Protein AF-A0ABD2PQU6-F1 (afdb_monomer_lite)

Organism: NCBI:txid1844966

Structure (mmCIF, N/CA/C/O backbone):
data_AF-A0ABD2PQU6-F1
#
_entry.id   AF-A0ABD2PQU6-F1
#
loop_
_atom_site.group_PDB
_atom_site.id
_atom_site.type_symbol
_atom_site.label_atom_id
_atom_site.label_alt_id
_atom_site.label_comp_id
_atom_site.label_asym_id
_atom_site.label_entity_id
_atom_site.label_seq_id
_atom_site.pdbx_PDB_ins_code
_atom_site.Cartn_x
_atom_site.Cartn_y
_atom_site.Cartn_z
_atom_site.occupancy
_atom_site.B_iso_or_equiv
_atom_site.auth_seq_id
_atom_site.auth_comp_id
_atom_site.auth_asym_id
_atom_site.auth_atom_id
_atom_site.pdbx_PDB_model_num
ATOM 1 N N . MET A 1 1 ? 29.933 -2.747 2.976 1.00 31.09 1 MET A N 1
ATOM 2 C CA . MET A 1 1 ? 29.539 -1.725 3.964 1.00 31.09 1 MET A CA 1
ATOM 3 C C . MET A 1 1 ? 28.416 -0.938 3.317 1.00 31.09 1 MET A C 1
ATOM 5 O O . MET A 1 1 ? 28.688 0.050 2.654 1.00 31.09 1 MET A O 1
ATOM 9 N N . ASP A 1 2 ? 27.179 -1.421 3.426 1.00 28.92 2 ASP A N 1
ATOM 10 C CA . ASP A 1 2 ? 26.038 -0.791 2.749 1.00 28.92 2 ASP A CA 1
ATOM 11 C C . ASP A 1 2 ? 25.307 0.091 3.758 1.00 28.92 2 ASP A C 1
ATOM 13 O O . ASP A 1 2 ? 24.273 -0.258 4.318 1.00 28.92 2 ASP A O 1
ATOM 17 N N . SER A 1 3 ? 25.925 1.232 4.054 1.00 33.16 3 SER A N 1
ATOM 18 C CA . SER A 1 3 ? 25.426 2.253 4.973 1.00 33.16 3 SER A CA 1
ATOM 19 C C . SER A 1 3 ? 24.562 3.279 4.243 1.00 33.16 3 SER A C 1
ATOM 21 O O . SER A 1 3 ? 24.839 4.476 4.282 1.00 33.16 3 SER A O 1
ATOM 23 N N . THR A 1 4 ? 23.504 2.832 3.576 1.00 39.00 4 THR A N 1
ATOM 24 C CA . THR A 1 4 ? 22.379 3.731 3.315 1.00 39.00 4 THR A CA 1
ATOM 25 C C . THR A 1 4 ? 21.139 3.076 3.881 1.00 39.00 4 THR A C 1
ATOM 27 O O . THR A 1 4 ? 20.554 2.162 3.311 1.00 39.00 4 THR A O 1
ATOM 30 N N . ASN A 1 5 ? 20.752 3.573 5.051 1.00 43.06 5 ASN A N 1
ATOM 31 C CA . ASN A 1 5 ? 19.454 3.381 5.688 1.00 43.06 5 ASN A CA 1
ATOM 32 C C . ASN A 1 5 ? 18.358 4.090 4.855 1.00 43.06 5 ASN A C 1
ATOM 34 O O . ASN A 1 5 ? 17.498 4.772 5.405 1.00 43.06 5 ASN A O 1
ATOM 38 N N . SER A 1 6 ? 18.471 4.030 3.521 1.00 51.84 6 SER A N 1
ATOM 39 C CA . SER A 1 6 ? 17.561 4.679 2.594 1.00 51.84 6 SER A CA 1
ATOM 40 C C . SER A 1 6 ? 16.242 3.949 2.698 1.00 51.84 6 SER A C 1
ATOM 42 O O . SER A 1 6 ? 16.167 2.721 2.584 1.00 51.84 6 SER A O 1
ATOM 44 N N . SER A 1 7 ? 15.215 4.713 3.026 1.00 58.62 7 SER A N 1
ATOM 45 C CA . SER A 1 7 ? 13.875 4.182 3.117 1.00 58.62 7 SER A CA 1
ATOM 46 C C . SER A 1 7 ? 13.467 3.647 1.743 1.00 58.62 7 SER A C 1
ATOM 48 O O . SER A 1 7 ? 13.685 4.301 0.729 1.00 58.62 7 SER A O 1
ATOM 50 N N . TYR A 1 8 ? 12.815 2.486 1.684 1.00 62.22 8 TYR A N 1
ATOM 51 C CA . TYR A 1 8 ? 12.339 1.922 0.416 1.00 62.22 8 TYR A CA 1
ATOM 52 C C . TYR A 1 8 ? 11.405 2.874 -0.366 1.00 62.22 8 TYR A C 1
ATOM 54 O O . TYR A 1 8 ? 11.227 2.719 -1.573 1.00 62.22 8 TYR A O 1
ATOM 62 N N . PHE A 1 9 ? 10.805 3.865 0.300 1.00 60.94 9 PHE A N 1
ATOM 63 C CA . PHE A 1 9 ? 10.023 4.914 -0.351 1.00 60.94 9 PHE A CA 1
ATOM 64 C C . PHE A 1 9 ? 10.876 5.884 -1.169 1.00 60.94 9 PHE A C 1
ATOM 66 O O . PHE A 1 9 ? 10.421 6.343 -2.217 1.00 60.94 9 PHE A O 1
ATOM 73 N N . GLU A 1 10 ? 12.101 6.166 -0.720 1.00 62.97 10 GLU A N 1
ATOM 74 C CA . GLU A 1 10 ? 13.075 6.964 -1.470 1.00 62.97 10 GLU A CA 1
ATOM 75 C C . GLU A 1 10 ? 13.468 6.222 -2.755 1.00 62.97 10 GLU A C 1
ATOM 77 O O . GLU A 1 10 ? 13.506 6.820 -3.825 1.00 62.97 10 GLU A O 1
ATOM 82 N N . GLU A 1 11 ? 13.644 4.897 -2.684 1.00 60.47 11 GLU A N 1
ATOM 83 C CA . GLU A 1 11 ? 13.938 4.053 -3.855 1.00 60.47 11 GLU A CA 1
ATOM 84 C C . GLU A 1 11 ? 12.774 3.961 -4.852 1.00 60.47 11 GLU A C 1
ATOM 86 O O . GLU A 1 11 ? 12.985 3.811 -6.057 1.00 60.47 11 GLU A O 1
ATOM 91 N N . LEU A 1 12 ? 11.536 4.022 -4.360 1.00 61.88 12 LEU A N 1
ATOM 92 C CA . LEU A 1 12 ? 10.336 4.042 -5.195 1.00 61.88 12 LEU A CA 1
ATOM 93 C C . LEU A 1 12 ? 10.066 5.417 -5.818 1.00 61.88 12 LEU A C 1
ATOM 95 O O . LEU A 1 12 ? 9.145 5.524 -6.633 1.00 61.88 12 LEU A O 1
ATOM 99 N N . GLU A 1 13 ? 10.833 6.446 -5.442 1.00 64.50 13 GLU A N 1
ATOM 100 C CA . GLU A 1 13 ? 10.622 7.841 -5.845 1.00 64.50 13 GLU A CA 1
ATOM 101 C C . GLU A 1 13 ? 9.159 8.272 -5.640 1.00 64.50 13 GLU A C 1
ATOM 103 O O . GLU A 1 13 ? 8.560 8.984 -6.449 1.00 64.50 13 GLU A O 1
ATOM 108 N N . ILE A 1 14 ? 8.541 7.792 -4.553 1.00 63.44 14 ILE A N 1
ATOM 109 C CA . ILE A 1 14 ? 7.208 8.241 -4.161 1.00 63.44 14 ILE A CA 1
ATOM 110 C C . ILE A 1 14 ? 7.399 9.568 -3.432 1.00 63.44 14 ILE A C 1
ATOM 112 O O . ILE A 1 14 ? 7.647 9.603 -2.229 1.00 63.44 14 ILE A O 1
ATOM 116 N N . GLU A 1 15 ? 7.277 10.671 -4.168 1.00 60.47 15 GLU A N 1
ATOM 117 C CA . GLU A 1 15 ? 7.324 12.043 -3.643 1.00 60.47 15 GLU A CA 1
ATOM 118 C C . GLU A 1 15 ? 6.046 12.403 -2.847 1.00 60.47 15 GLU A C 1
ATOM 120 O O . GLU A 1 15 ? 5.390 13.413 -3.098 1.00 60.47 15 GLU A O 1
ATOM 125 N N . ASP A 1 16 ? 5.647 11.561 -1.889 1.00 68.50 16 ASP A N 1
ATOM 126 C CA . ASP A 1 16 ? 4.545 11.833 -0.960 1.00 68.50 16 ASP A CA 1
ATOM 127 C C . ASP A 1 16 ? 5.104 12.079 0.445 1.00 68.50 16 ASP A C 1
ATOM 129 O O . ASP A 1 16 ? 5.359 11.155 1.222 1.00 68.50 16 ASP A O 1
ATOM 133 N N . LEU A 1 17 ? 5.276 13.358 0.786 1.00 70.62 17 LEU A N 1
ATOM 134 C CA . LEU A 1 17 ? 5.770 13.785 2.098 1.00 70.62 17 LEU A CA 1
ATOM 135 C C . LEU A 1 17 ? 4.935 13.218 3.256 1.00 70.62 17 LEU A C 1
ATOM 137 O O . LEU A 1 17 ? 5.488 12.905 4.309 1.00 70.62 17 LEU A O 1
ATOM 141 N N . ASN A 1 18 ? 3.622 13.029 3.075 1.00 72.88 18 ASN A N 1
ATOM 142 C CA . ASN A 1 18 ? 2.772 12.469 4.129 1.00 72.88 18 ASN A CA 1
ATOM 143 C C . ASN A 1 18 ? 3.087 10.995 4.384 1.00 72.88 18 ASN A C 1
ATOM 145 O O . ASN A 1 18 ? 2.913 10.504 5.497 1.00 72.88 18 ASN A O 1
ATOM 149 N N . LEU A 1 19 ? 3.510 10.274 3.350 1.00 71.38 19 LEU A N 1
ATOM 150 C CA . LEU A 1 19 ? 3.857 8.864 3.437 1.00 71.38 19 LEU A CA 1
ATOM 151 C C . LEU A 1 19 ? 5.194 8.671 4.161 1.00 71.38 19 LEU A C 1
ATOM 153 O O . LEU A 1 19 ? 5.274 7.839 5.061 1.00 71.38 19 LEU A O 1
ATOM 157 N N . LEU A 1 20 ? 6.189 9.510 3.854 1.00 74.06 20 LEU A N 1
ATOM 158 C CA . LEU A 1 20 ? 7.479 9.529 4.554 1.00 74.06 20 LEU A CA 1
ATOM 159 C C . LEU A 1 20 ? 7.330 9.871 6.045 1.00 74.06 20 LEU A C 1
ATOM 161 O O . LEU A 1 20 ? 7.973 9.250 6.891 1.00 74.06 20 LEU A O 1
ATOM 165 N N . VAL A 1 21 ? 6.461 10.831 6.384 1.00 81.06 21 VAL A N 1
ATOM 166 C CA . VAL A 1 21 ? 6.152 11.162 7.787 1.00 81.06 21 VAL A CA 1
ATOM 167 C C . VAL A 1 21 ? 5.518 9.965 8.496 1.00 81.06 21 VAL A C 1
ATOM 169 O O . VAL A 1 21 ? 6.021 9.544 9.535 1.00 81.06 21 VAL A O 1
ATOM 172 N N . ARG A 1 22 ? 4.483 9.355 7.903 1.00 78.69 22 ARG A N 1
ATOM 173 C CA . ARG A 1 22 ? 3.810 8.175 8.477 1.00 78.69 22 ARG A CA 1
ATOM 174 C C . ARG A 1 22 ? 4.740 6.984 8.667 1.00 78.69 22 ARG A C 1
ATOM 176 O O . ARG A 1 22 ? 4.538 6.206 9.592 1.00 78.69 22 ARG A O 1
ATOM 183 N N . GLN A 1 23 ? 5.726 6.817 7.789 1.00 78.81 23 GLN A N 1
ATOM 184 C CA . GLN A 1 23 ? 6.725 5.763 7.933 1.00 78.81 23 GLN A CA 1
ATOM 185 C C . GLN A 1 23 ? 7.623 6.014 9.141 1.00 78.81 23 GLN A C 1
ATOM 187 O O . GLN A 1 23 ? 7.922 5.097 9.900 1.00 78.81 23 GLN A O 1
ATOM 192 N N . ARG A 1 24 ? 8.074 7.256 9.331 1.00 82.50 24 ARG A N 1
ATOM 193 C CA . ARG A 1 24 ? 8.876 7.600 10.507 1.00 82.50 24 ARG A CA 1
ATOM 194 C C . ARG A 1 24 ? 8.092 7.326 11.789 1.00 82.50 24 ARG A C 1
ATOM 196 O O . ARG A 1 24 ? 8.617 6.671 12.684 1.00 82.50 24 ARG A O 1
ATOM 203 N N . GLU A 1 25 ? 6.833 7.759 11.829 1.00 86.19 25 GLU A N 1
ATOM 204 C CA . GLU A 1 25 ? 5.921 7.517 12.951 1.00 86.19 25 GLU A CA 1
ATOM 205 C C . GLU A 1 25 ? 5.735 6.017 13.224 1.00 86.19 25 GLU A C 1
ATOM 207 O O . GLU A 1 25 ? 5.801 5.591 14.376 1.00 86.19 25 GLU A O 1
ATOM 212 N N . SER A 1 26 ? 5.552 5.196 12.183 1.00 84.81 26 SER A N 1
ATOM 213 C CA . SER A 1 26 ? 5.361 3.753 12.359 1.00 84.81 26 SER A CA 1
ATOM 214 C C . SER A 1 26 ? 6.617 3.053 12.882 1.00 84.81 26 SER A C 1
ATOM 216 O O . SER A 1 26 ? 6.513 2.187 13.750 1.00 84.81 26 SER A O 1
ATOM 218 N N . VAL A 1 27 ? 7.806 3.458 12.424 1.00 84.25 27 VAL A N 1
ATOM 219 C CA . VAL A 1 27 ? 9.093 2.937 12.915 1.00 84.25 27 VAL A CA 1
ATOM 220 C C . VAL A 1 27 ? 9.326 3.316 14.379 1.00 84.25 27 VAL A C 1
ATOM 222 O O . VAL A 1 27 ? 9.777 2.484 15.167 1.00 84.25 27 VAL A O 1
ATOM 225 N N . GLU A 1 28 ? 9.036 4.558 14.765 1.00 89.75 28 GLU A N 1
ATOM 226 C CA . GLU A 1 28 ? 9.144 5.008 16.159 1.00 89.75 28 GLU A CA 1
ATOM 227 C C . GLU A 1 28 ? 8.170 4.251 17.068 1.00 89.75 28 GLU A C 1
ATOM 229 O O . GLU A 1 28 ? 8.559 3.781 18.142 1.00 89.75 28 GLU A O 1
ATOM 234 N N . LEU A 1 29 ? 6.930 4.062 16.612 1.00 90.62 29 LEU A N 1
ATOM 235 C CA . LEU A 1 29 ? 5.917 3.319 17.349 1.00 90.62 29 LEU A CA 1
ATOM 236 C C . LEU A 1 29 ? 6.288 1.838 17.493 1.00 90.62 29 LEU A C 1
ATOM 238 O O . LEU A 1 29 ? 6.167 1.284 18.581 1.00 90.62 29 LEU A O 1
ATOM 242 N N . ALA A 1 30 ? 6.799 1.206 16.434 1.00 88.06 30 ALA A N 1
ATOM 243 C CA . ALA A 1 30 ? 7.230 -0.190 16.476 1.00 88.06 30 ALA A CA 1
ATOM 244 C C . ALA A 1 30 ? 8.325 -0.406 17.531 1.00 88.06 30 ALA A C 1
ATOM 246 O O . ALA A 1 30 ? 8.204 -1.299 18.370 1.00 88.06 30 ALA A O 1
ATOM 247 N N . LYS A 1 31 ? 9.330 0.482 17.573 1.00 89.06 31 LYS A N 1
ATOM 248 C CA . LYS A 1 31 ? 10.392 0.454 18.594 1.00 89.06 31 LYS A CA 1
ATOM 249 C C . LYS A 1 31 ? 9.839 0.558 20.011 1.00 89.06 31 LYS A C 1
ATOM 251 O O . LYS A 1 31 ? 10.294 -0.167 20.892 1.00 89.06 31 LYS A O 1
ATOM 256 N N . LYS A 1 32 ? 8.854 1.434 20.232 1.00 92.19 32 LYS A N 1
ATOM 257 C CA . LYS A 1 32 ? 8.223 1.628 21.545 1.00 92.19 32 LYS A CA 1
ATOM 258 C C . LYS A 1 32 ? 7.542 0.358 22.069 1.00 92.19 32 LYS A C 1
ATOM 260 O O . LYS A 1 32 ? 7.553 0.132 23.274 1.00 92.19 32 LYS A O 1
ATOM 265 N N . PHE A 1 33 ? 6.996 -0.467 21.179 1.00 90.44 33 PHE A N 1
ATOM 266 C CA . PHE A 1 33 ? 6.300 -1.715 21.516 1.00 90.44 33 PHE A CA 1
ATOM 267 C C . PHE A 1 33 ? 7.148 -2.978 21.289 1.00 90.44 33 PHE A C 1
ATOM 269 O O . PHE A 1 33 ? 6.619 -4.086 21.340 1.00 90.44 33 PHE A O 1
ATOM 276 N N . GLY A 1 34 ? 8.453 -2.847 21.016 1.00 87.12 34 GLY A N 1
ATOM 277 C CA . GLY A 1 34 ? 9.327 -4.000 20.758 1.00 87.12 34 GLY A CA 1
ATOM 278 C C . GLY A 1 34 ? 8.915 -4.831 19.533 1.00 87.12 34 GLY A C 1
ATOM 279 O O . GLY A 1 34 ? 9.134 -6.041 19.500 1.00 87.12 34 GLY A O 1
ATOM 280 N N . CYS A 1 35 ? 8.278 -4.198 18.547 1.00 84.38 35 CYS A N 1
ATOM 281 C CA . CYS A 1 35 ? 7.925 -4.796 17.261 1.00 84.38 35 CYS A CA 1
ATOM 282 C C . CYS A 1 35 ? 9.013 -4.478 16.228 1.00 84.38 35 CYS A C 1
ATOM 284 O O . CYS A 1 35 ? 9.629 -3.411 16.278 1.00 84.38 35 CYS A O 1
ATOM 286 N N . GLU A 1 36 ? 9.218 -5.358 15.247 1.00 79.00 36 GLU A N 1
ATOM 287 C CA . GLU A 1 36 ? 10.119 -5.058 14.126 1.00 79.00 36 GLU A CA 1
ATOM 288 C C . GLU A 1 36 ? 9.498 -4.043 13.160 1.00 79.00 36 GLU A C 1
ATOM 290 O O . GLU A 1 36 ? 10.196 -3.221 12.568 1.00 79.00 36 GLU A O 1
ATOM 295 N N . TRP A 1 37 ? 8.174 -4.085 13.015 1.00 80.75 37 TRP A N 1
ATOM 296 C CA . TRP A 1 37 ? 7.409 -3.160 12.191 1.00 80.75 37 TRP A CA 1
ATOM 297 C C . TRP A 1 37 ? 5.986 -3.011 12.742 1.00 80.75 37 TRP A C 1
ATOM 299 O O . TRP A 1 37 ? 5.464 -3.894 13.425 1.00 80.75 37 TRP A O 1
ATOM 309 N N . LEU A 1 38 ? 5.350 -1.888 12.421 1.00 85.88 38 LEU A N 1
ATOM 310 C CA . LEU A 1 38 ? 3.926 -1.642 12.631 1.00 85.88 38 LEU A CA 1
ATOM 311 C C . LEU A 1 38 ? 3.366 -0.934 11.397 1.00 85.88 38 LEU A C 1
ATOM 313 O O . LEU A 1 38 ? 4.097 -0.191 10.739 1.00 85.88 38 LEU A O 1
ATOM 317 N N . PRO A 1 39 ? 2.079 -1.136 11.074 1.00 84.94 39 PRO A N 1
ATOM 318 C CA . PRO A 1 39 ? 1.508 -0.582 9.864 1.00 84.94 39 PRO A CA 1
ATOM 319 C C . PRO A 1 39 ? 1.397 0.947 9.893 1.00 84.94 39 PRO A C 1
ATOM 321 O O . PRO A 1 39 ? 1.028 1.545 10.907 1.00 84.94 39 PRO A O 1
ATOM 324 N N . HIS A 1 40 ? 1.659 1.585 8.749 1.00 85.00 40 HIS A N 1
ATOM 325 C CA . HIS A 1 40 ? 1.535 3.040 8.582 1.00 85.00 40 HIS A CA 1
ATOM 326 C C . HIS A 1 40 ? 0.162 3.559 9.041 1.00 85.00 40 HIS A C 1
ATOM 328 O O . HIS A 1 40 ? -0.877 3.034 8.641 1.00 85.00 40 HIS A O 1
ATOM 334 N N . GLY A 1 41 ? 0.146 4.642 9.823 1.00 83.81 41 GLY A N 1
ATOM 335 C CA . GLY A 1 41 ? -1.084 5.289 10.300 1.00 83.81 41 GLY A CA 1
ATOM 336 C C . GLY A 1 41 ? -1.727 4.654 11.539 1.00 83.81 41 GLY A C 1
ATOM 337 O O . GLY A 1 41 ? -2.746 5.166 12.003 1.00 83.81 41 GLY A O 1
ATOM 338 N N . LEU A 1 42 ? -1.149 3.580 12.089 1.00 86.88 42 LEU A N 1
ATOM 339 C CA . LEU A 1 42 ? -1.570 3.021 13.372 1.00 86.88 42 LEU A CA 1
ATOM 340 C C . LEU A 1 42 ? -1.242 4.001 14.503 1.00 86.88 42 LEU A C 1
ATOM 342 O O . LEU A 1 42 ? -0.108 4.455 14.628 1.00 86.88 42 LEU A O 1
ATOM 346 N N . GLU A 1 43 ? -2.233 4.325 15.330 1.00 86.00 43 GLU A N 1
ATOM 347 C CA . GLU A 1 43 ? -2.018 5.154 16.517 1.00 86.00 43 GLU A CA 1
ATOM 348 C C . GLU A 1 43 ? -1.731 4.282 17.744 1.00 86.00 43 GLU A C 1
ATOM 350 O O . GLU A 1 43 ? -2.254 3.175 17.866 1.00 86.00 43 GLU A O 1
ATOM 355 N N . GLU A 1 44 ? -0.950 4.818 18.683 1.00 88.81 44 GLU A N 1
ATOM 356 C CA . GLU A 1 44 ? -0.479 4.119 19.887 1.00 88.81 44 GLU A CA 1
ATOM 357 C C . GLU A 1 44 ? -1.582 3.388 20.666 1.00 88.81 44 GLU A C 1
ATOM 359 O O . GLU A 1 44 ? -1.432 2.218 21.010 1.00 88.81 44 GLU A O 1
ATOM 364 N N . GLN A 1 45 ? -2.723 4.043 20.880 1.00 85.94 45 GLN A N 1
ATOM 365 C CA . GLN A 1 45 ? -3.863 3.479 21.613 1.00 85.94 45 GLN A CA 1
ATOM 366 C C . GLN A 1 45 ? -4.493 2.240 20.947 1.00 85.94 45 GLN A C 1
ATOM 368 O O . GLN A 1 45 ? -5.217 1.493 21.600 1.00 85.94 45 GLN A O 1
ATOM 373 N N . TYR A 1 46 ? -4.223 2.009 19.658 1.00 86.50 46 TYR A N 1
ATOM 374 C CA . TYR A 1 46 ? -4.744 0.876 18.889 1.00 86.50 46 TYR A CA 1
ATOM 375 C C . TYR A 1 46 ? -3.691 -0.201 18.615 1.00 86.50 46 TYR A C 1
ATOM 377 O O . TYR A 1 46 ? -4.012 -1.194 17.961 1.00 86.50 46 TYR A O 1
ATOM 385 N N . VAL A 1 47 ? -2.458 -0.052 19.113 1.00 88.12 47 VAL A N 1
ATOM 386 C CA . VAL A 1 47 ? -1.394 -1.046 18.900 1.00 88.12 47 VAL A CA 1
ATOM 387 C C . VAL A 1 47 ? -1.782 -2.391 19.498 1.00 88.12 47 VAL A C 1
ATOM 389 O O . VAL A 1 47 ? -1.799 -3.389 18.788 1.00 88.12 47 VAL A O 1
ATOM 392 N N . GLU A 1 48 ? -2.211 -2.413 20.757 1.00 87.31 48 GLU A N 1
ATOM 393 C CA . GLU A 1 48 ? -2.685 -3.633 21.426 1.00 87.31 48 GLU A CA 1
ATOM 394 C C . GLU A 1 48 ? -3.845 -4.307 20.682 1.00 87.31 48 GLU A C 1
ATOM 396 O O . GLU A 1 48 ? -3.912 -5.532 20.588 1.00 87.31 48 GLU A O 1
ATOM 401 N N . LEU A 1 49 ? -4.758 -3.511 20.116 1.00 84.19 49 LEU A N 1
ATOM 402 C CA . LEU A 1 49 ? -5.852 -4.033 19.301 1.00 84.19 49 LEU A CA 1
ATOM 403 C C . LEU A 1 49 ? -5.312 -4.697 18.027 1.00 84.19 49 LEU A C 1
ATOM 405 O O . LEU A 1 49 ? -5.714 -5.812 17.709 1.00 84.19 49 LEU A O 1
ATOM 409 N N . PHE A 1 50 ? -4.381 -4.042 17.328 1.00 85.75 50 PHE A N 1
ATOM 410 C CA . PHE A 1 50 ? -3.742 -4.592 16.133 1.00 85.75 50 PHE A CA 1
ATOM 411 C C . PHE A 1 50 ? -3.000 -5.902 16.430 1.00 85.75 50 PHE A C 1
ATOM 413 O O . PHE A 1 50 ? -3.209 -6.883 15.720 1.00 85.75 50 PHE A O 1
ATOM 420 N N . LEU A 1 51 ? -2.203 -5.944 17.502 1.00 83.75 51 LEU A N 1
ATOM 421 C CA . LEU A 1 51 ? -1.429 -7.126 17.893 1.00 83.75 51 LEU A CA 1
ATOM 422 C C . LEU A 1 51 ? -2.321 -8.337 18.209 1.00 83.75 51 LEU A C 1
ATOM 424 O O . LEU A 1 51 ? -1.948 -9.465 17.903 1.00 83.75 51 LEU A O 1
ATOM 428 N N . ARG A 1 52 ? -3.522 -8.121 18.762 1.00 82.25 52 ARG A N 1
ATOM 429 C CA . ARG A 1 52 ? -4.497 -9.197 19.039 1.00 82.25 52 ARG A CA 1
ATOM 430 C C . ARG A 1 52 ? -5.237 -9.697 17.804 1.00 82.25 52 ARG A C 1
ATOM 432 O O . ARG A 1 52 ? -5.737 -10.816 17.811 1.00 82.25 52 ARG A O 1
ATOM 439 N N . MET A 1 53 ? -5.368 -8.858 16.780 1.00 72.44 53 MET A N 1
ATOM 440 C CA . MET A 1 53 ? -6.102 -9.184 15.554 1.00 72.44 53 MET A CA 1
ATOM 441 C C . MET A 1 53 ? -5.270 -9.987 14.551 1.00 72.44 53 MET A C 1
ATOM 443 O O . MET A 1 53 ? -5.810 -10.423 13.534 1.00 72.44 53 MET A O 1
ATOM 447 N N . ALA A 1 54 ? -3.962 -10.112 14.765 1.00 60.47 54 ALA A N 1
ATOM 448 C CA . ALA A 1 54 ? -3.056 -10.472 13.697 1.00 60.47 54 ALA A CA 1
ATOM 449 C C . ALA A 1 54 ? -2.721 -11.975 13.665 1.00 60.47 54 ALA A C 1
ATOM 451 O O . ALA A 1 54 ? -1.932 -12.464 14.464 1.00 60.47 54 ALA A O 1
ATOM 452 N N . ASP A 1 55 ? -3.175 -12.650 12.603 1.00 62.72 55 ASP A N 1
ATOM 453 C CA . ASP A 1 55 ? -2.480 -13.810 12.003 1.00 62.72 55 ASP A CA 1
ATOM 454 C C . ASP A 1 55 ? -1.119 -13.402 11.376 1.00 62.72 55 ASP A C 1
ATOM 456 O O . ASP A 1 55 ? -0.382 -14.213 10.817 1.00 62.72 55 ASP A O 1
ATOM 460 N N . ILE A 1 56 ? -0.785 -12.107 11.433 1.00 60.28 56 ILE A N 1
ATOM 461 C CA . ILE A 1 56 ? 0.421 -11.481 10.898 1.00 60.28 56 ILE A CA 1
ATOM 462 C C . ILE A 1 56 ? 1.346 -11.179 12.081 1.00 60.28 56 ILE A C 1
ATOM 464 O O . ILE A 1 56 ? 1.064 -10.272 12.850 1.00 60.28 56 ILE A O 1
ATOM 468 N N . ASN A 1 57 ? 2.466 -11.888 12.224 1.00 65.06 57 ASN A N 1
ATOM 469 C CA . ASN A 1 57 ? 3.391 -11.676 13.343 1.00 65.06 57 ASN A CA 1
ATOM 470 C C . ASN A 1 57 ? 4.292 -10.432 13.119 1.00 65.06 57 ASN A C 1
ATOM 472 O O . ASN A 1 57 ? 5.138 -10.462 12.217 1.00 65.06 57 ASN A O 1
ATOM 476 N N . PRO A 1 58 ? 4.166 -9.348 13.915 1.00 63.81 58 PRO A N 1
ATOM 477 C CA . PRO A 1 58 ? 5.040 -8.175 13.827 1.00 63.81 58 PRO A CA 1
ATOM 478 C C . PRO A 1 58 ? 6.343 -8.313 14.636 1.00 63.81 58 PRO A C 1
ATOM 480 O O . PRO A 1 58 ? 7.192 -7.423 14.591 1.00 63.81 58 PRO A O 1
ATOM 483 N N . HIS A 1 59 ? 6.513 -9.430 15.351 1.00 61.12 59 HIS A N 1
ATOM 484 C CA . HIS A 1 59 ? 7.697 -9.784 16.139 1.00 61.12 59 HIS A CA 1
ATOM 485 C C . HIS A 1 59 ? 8.557 -10.887 15.475 1.00 61.12 59 HIS A C 1
ATOM 487 O O . HIS A 1 59 ? 9.472 -11.401 16.110 1.00 61.12 59 HIS A O 1
ATOM 493 N N . GLY A 1 60 ? 8.227 -11.320 14.247 1.00 57.12 60 GLY A N 1
ATOM 494 C CA . GLY A 1 60 ? 8.840 -12.479 13.585 1.00 57.12 60 GLY A CA 1
ATOM 495 C C . GLY A 1 60 ? 9.857 -12.140 12.485 1.00 57.12 60 GLY A C 1
ATOM 496 O O . GLY A 1 60 ? 9.470 -11.725 11.387 1.00 57.12 60 GLY A O 1
ATOM 497 N N . ASP A 1 61 ? 11.124 -12.471 12.752 1.00 54.09 61 ASP A N 1
ATOM 498 C CA . ASP A 1 61 ? 12.310 -12.228 11.917 1.00 54.09 61 ASP A CA 1
ATOM 499 C C . ASP A 1 61 ? 12.185 -12.637 10.433 1.00 54.09 61 ASP A C 1
ATOM 501 O O . ASP A 1 61 ? 12.669 -11.924 9.552 1.00 54.09 61 ASP A O 1
ATOM 505 N N . ASP A 1 62 ? 11.574 -13.781 10.108 1.00 54.28 62 ASP A N 1
ATOM 506 C CA . ASP A 1 62 ? 11.641 -14.342 8.745 1.00 54.28 62 ASP A CA 1
ATOM 507 C C . ASP A 1 62 ? 10.747 -13.599 7.743 1.00 54.28 62 ASP A C 1
ATOM 509 O O . ASP A 1 62 ? 11.144 -13.354 6.594 1.00 54.28 62 ASP A O 1
ATOM 513 N N . LEU A 1 63 ? 9.554 -13.178 8.182 1.00 51.31 63 LEU A N 1
ATOM 514 C CA . LEU A 1 63 ? 8.663 -12.362 7.360 1.00 51.31 63 LEU A CA 1
ATOM 515 C C . LEU A 1 63 ? 9.225 -10.946 7.215 1.00 51.31 63 LEU A C 1
ATOM 517 O O . LEU A 1 63 ? 9.177 -10.400 6.122 1.00 51.31 63 LEU A O 1
ATOM 521 N N . SER A 1 64 ? 9.786 -10.359 8.274 1.00 50.34 64 SER A N 1
ATOM 522 C CA . SER A 1 64 ? 10.343 -8.996 8.282 1.00 50.34 64 SER A CA 1
ATOM 523 C C . SER A 1 64 ? 11.637 -8.848 7.464 1.00 50.34 64 SER A C 1
ATOM 525 O O . SER A 1 64 ? 11.794 -7.912 6.666 1.00 50.34 64 SER A O 1
ATOM 527 N N . LYS A 1 65 ? 12.541 -9.834 7.546 1.00 52.47 65 LYS A N 1
ATOM 528 C CA . LYS A 1 65 ? 13.743 -9.910 6.695 1.00 52.47 65 LYS A CA 1
ATOM 529 C C . LYS A 1 65 ? 13.374 -10.132 5.227 1.00 52.47 65 LYS A C 1
ATOM 531 O O . LYS A 1 65 ? 13.962 -9.505 4.341 1.00 52.47 65 LYS A O 1
ATOM 536 N N . SER A 1 66 ? 12.346 -10.940 4.955 1.00 53.81 66 SER A N 1
ATOM 537 C CA . SER A 1 66 ? 11.779 -11.076 3.608 1.00 53.81 66 SER A CA 1
ATOM 538 C C . SER A 1 66 ? 11.093 -9.777 3.143 1.00 53.81 66 SER A C 1
ATOM 540 O O . SER A 1 66 ? 11.288 -9.320 2.022 1.00 53.81 66 SER A O 1
ATOM 542 N N . ARG A 1 67 ? 10.370 -9.072 4.009 1.00 55.22 67 ARG A N 1
ATOM 543 C CA . ARG A 1 67 ? 9.694 -7.804 3.678 1.00 55.22 67 ARG A CA 1
ATOM 544 C C . ARG A 1 67 ? 10.640 -6.735 3.145 1.00 55.22 67 ARG A C 1
ATOM 546 O O . ARG A 1 67 ? 10.363 -6.134 2.110 1.00 55.22 67 ARG A O 1
ATOM 553 N N . SER A 1 68 ? 11.780 -6.554 3.804 1.00 51.59 68 SER A N 1
ATOM 554 C CA . SER A 1 68 ? 12.769 -5.529 3.447 1.00 51.59 68 SER A CA 1
ATOM 555 C C . SER A 1 68 ? 13.549 -5.882 2.173 1.00 51.59 68 SER A C 1
ATOM 557 O O . SER A 1 68 ? 13.811 -5.031 1.324 1.00 51.59 68 SER A O 1
ATOM 559 N N . HIS A 1 69 ? 13.906 -7.158 2.005 1.00 51.09 69 HIS A N 1
ATOM 560 C CA . HIS A 1 69 ? 14.739 -7.617 0.892 1.00 51.09 69 HIS A CA 1
ATOM 561 C C . HIS A 1 69 ? 13.954 -7.819 -0.419 1.00 51.09 69 HIS A C 1
ATOM 563 O O . HIS A 1 69 ? 14.514 -7.661 -1.509 1.00 51.09 69 HIS A O 1
ATOM 569 N N . PHE A 1 70 ? 12.658 -8.149 -0.348 1.00 53.16 70 PHE A N 1
ATOM 570 C CA . PHE A 1 70 ? 11.874 -8.489 -1.536 1.00 53.16 70 PHE A CA 1
ATOM 571 C C . PHE A 1 70 ? 11.322 -7.266 -2.283 1.00 53.16 70 PHE A C 1
ATOM 573 O O . PHE A 1 70 ? 11.288 -7.316 -3.508 1.00 53.16 70 PHE A O 1
ATOM 580 N N . LEU A 1 71 ? 11.004 -6.137 -1.635 1.00 52.06 71 LEU A N 1
ATOM 581 C CA . LEU A 1 71 ? 10.495 -4.932 -2.328 1.00 52.06 71 LEU A CA 1
ATOM 582 C C . LEU A 1 71 ? 11.417 -4.460 -3.474 1.00 52.06 71 LEU A C 1
ATOM 584 O O . LEU A 1 71 ? 10.943 -4.164 -4.572 1.00 52.06 71 LEU A O 1
ATOM 588 N N . ARG A 1 72 ? 12.743 -4.542 -3.283 1.00 51.31 72 ARG A N 1
ATOM 589 C CA . ARG A 1 72 ? 13.771 -4.255 -4.308 1.00 51.31 72 ARG A CA 1
ATOM 590 C C . ARG A 1 72 ? 13.773 -5.207 -5.509 1.00 51.31 72 ARG A C 1
ATOM 592 O O . ARG A 1 72 ? 14.327 -4.850 -6.551 1.00 51.31 72 ARG A O 1
ATOM 599 N N . LYS A 1 73 ? 13.255 -6.429 -5.344 1.00 52.06 73 LYS A N 1
ATOM 600 C CA . LYS A 1 73 ? 13.149 -7.476 -6.380 1.00 52.06 73 LYS A CA 1
ATOM 601 C C . LYS A 1 73 ? 11.752 -7.550 -7.003 1.00 52.06 73 LYS A C 1
ATOM 603 O O . LYS A 1 73 ? 11.594 -8.168 -8.050 1.00 52.06 73 LYS A O 1
ATOM 608 N N . LEU A 1 74 ? 10.760 -6.942 -6.356 1.00 57.16 74 LEU A N 1
ATOM 609 C CA . LEU A 1 74 ? 9.365 -6.939 -6.782 1.00 57.16 74 LEU A CA 1
ATOM 610 C C . LEU A 1 74 ? 9.052 -5.841 -7.812 1.00 57.16 74 LEU A C 1
ATOM 612 O O . LEU A 1 74 ? 8.051 -5.933 -8.517 1.00 57.16 74 LEU A O 1
ATOM 616 N N . ILE A 1 75 ? 9.913 -4.828 -7.926 1.00 64.31 75 ILE A N 1
ATOM 617 C CA . ILE A 1 75 ? 9.894 -3.859 -9.026 1.00 64.31 75 ILE A CA 1
ATOM 618 C C . ILE A 1 75 ? 10.765 -4.415 -10.161 1.00 64.31 75 ILE A C 1
ATOM 620 O O . ILE A 1 75 ? 11.915 -4.792 -9.899 1.00 64.31 75 ILE A O 1
ATOM 624 N N . PRO A 1 76 ? 10.282 -4.441 -11.416 1.00 64.56 76 PRO A N 1
ATOM 625 C CA . PRO A 1 76 ? 11.095 -4.888 -12.536 1.00 64.56 76 PRO A CA 1
ATOM 626 C C . PRO A 1 76 ? 12.439 -4.138 -12.606 1.00 64.56 76 PRO A C 1
ATOM 628 O O . PRO A 1 76 ? 12.466 -2.916 -12.422 1.00 64.56 76 PRO A O 1
ATOM 631 N N . PRO A 1 77 ? 13.568 -4.820 -12.886 1.00 62.34 77 PRO A N 1
ATOM 632 C CA . PRO A 1 77 ? 14.891 -4.192 -12.913 1.00 62.34 77 PRO A CA 1
ATOM 633 C C . PRO A 1 77 ? 14.976 -2.948 -13.807 1.00 62.34 77 PRO A C 1
ATOM 635 O O . PRO A 1 77 ? 15.679 -2.000 -13.452 1.00 62.34 77 PRO A O 1
ATOM 638 N N . GLN A 1 78 ? 14.224 -2.936 -14.913 1.00 65.38 78 GLN A N 1
ATOM 639 C CA . GLN A 1 78 ? 14.103 -1.801 -15.829 1.00 65.38 78 GLN A CA 1
ATOM 640 C C . GLN A 1 78 ? 13.498 -0.547 -15.211 1.00 65.38 78 GLN A C 1
ATOM 642 O O . GLN A 1 78 ? 13.913 0.553 -15.557 1.00 65.38 78 GLN A O 1
ATOM 647 N N . ASP A 1 79 ? 12.595 -0.699 -14.250 1.00 69.38 79 ASP A N 1
ATOM 648 C CA . ASP A 1 79 ? 11.997 0.439 -13.562 1.00 69.38 79 ASP A CA 1
ATOM 649 C C . ASP A 1 79 ? 12.887 0.894 -12.400 1.00 69.38 79 ASP A C 1
ATOM 651 O O . ASP A 1 79 ? 12.923 2.072 -12.071 1.00 69.38 79 ASP A O 1
ATOM 655 N N . ARG A 1 80 ? 13.661 -0.020 -11.797 1.00 69.00 80 ARG A N 1
ATOM 656 C CA . ARG A 1 80 ? 14.596 0.311 -10.710 1.00 69.00 80 ARG A CA 1
ATOM 657 C C . ARG A 1 80 ? 15.848 1.035 -11.209 1.00 69.00 80 ARG A C 1
ATOM 659 O O . ARG A 1 80 ? 16.387 1.884 -10.511 1.00 69.00 80 ARG A O 1
ATOM 666 N N . LYS A 1 81 ? 16.357 0.657 -12.385 1.00 74.50 81 LYS A N 1
ATOM 667 C CA . LYS A 1 81 ? 17.544 1.262 -13.010 1.00 74.50 81 LYS A CA 1
ATOM 668 C C . LYS A 1 81 ? 17.308 1.446 -14.517 1.00 74.50 81 LYS A C 1
ATOM 670 O O . LYS A 1 81 ? 17.818 0.636 -15.304 1.00 74.50 81 LYS A O 1
ATOM 675 N N . PRO A 1 82 ? 16.549 2.485 -14.923 1.00 76.12 82 PRO A N 1
ATOM 676 C CA . PRO A 1 82 ? 16.230 2.738 -16.329 1.00 76.12 82 PRO A CA 1
ATOM 677 C C . PRO A 1 82 ? 17.483 2.872 -17.193 1.00 76.12 82 PRO A C 1
ATOM 679 O O . PRO A 1 82 ? 17.618 2.175 -18.193 1.00 76.12 82 PRO A O 1
ATOM 682 N N . GLU A 1 83 ? 18.453 3.666 -16.737 1.00 77.88 83 GLU A N 1
ATOM 683 C CA . GLU A 1 83 ? 19.729 3.899 -17.424 1.00 77.88 83 GLU A CA 1
ATOM 684 C C . GLU A 1 83 ? 20.481 2.596 -17.722 1.00 77.88 83 GLU A C 1
ATOM 686 O O . GLU A 1 83 ? 20.764 2.265 -18.872 1.00 77.88 83 GLU A O 1
ATOM 691 N N . HIS A 1 84 ? 20.728 1.796 -16.681 1.00 79.94 84 HIS A N 1
ATOM 692 C CA . HIS A 1 84 ? 21.402 0.506 -16.801 1.00 79.94 84 HIS A CA 1
ATOM 693 C C . HIS A 1 84 ? 20.660 -0.445 -17.753 1.00 79.94 84 HIS A C 1
ATOM 695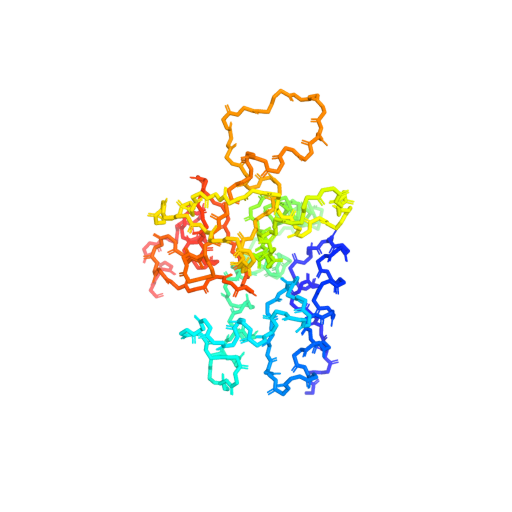 O O . HIS A 1 84 ? 21.277 -1.251 -18.446 1.00 79.94 84 HIS A O 1
ATOM 701 N N . SER A 1 85 ? 19.331 -0.375 -17.789 1.00 76.38 85 SER A N 1
ATOM 702 C CA . SER A 1 85 ? 18.513 -1.256 -18.625 1.00 76.38 85 SER A CA 1
ATOM 703 C C . SER A 1 85 ? 18.531 -0.839 -20.092 1.00 76.38 85 SER A C 1
ATOM 705 O O . SER A 1 85 ? 18.590 -1.709 -20.959 1.00 76.38 85 SER A O 1
ATOM 707 N N . ILE A 1 86 ? 18.579 0.466 -20.366 1.00 77.44 86 ILE A N 1
ATOM 708 C CA . ILE A 1 86 ? 18.783 1.011 -21.713 1.00 77.44 86 ILE A CA 1
ATOM 709 C C . ILE A 1 86 ? 20.182 0.639 -22.222 1.00 77.44 86 ILE A C 1
ATOM 711 O O . ILE A 1 86 ? 20.304 0.133 -23.336 1.00 77.44 86 ILE A O 1
ATOM 715 N N . LEU A 1 87 ? 21.221 0.784 -21.389 1.00 78.69 87 LEU A N 1
ATOM 716 C CA . LEU A 1 87 ? 22.590 0.372 -21.727 1.00 78.69 87 LEU A CA 1
ATOM 717 C C . LEU A 1 87 ? 22.681 -1.135 -22.018 1.00 78.69 87 LEU A C 1
ATOM 719 O O . LEU A 1 87 ? 23.275 -1.550 -23.014 1.00 78.69 87 LEU A O 1
ATOM 723 N N . LYS A 1 88 ? 22.051 -1.971 -21.180 1.00 76.44 88 LYS A N 1
ATOM 724 C CA . LYS A 1 88 ? 22.045 -3.434 -21.345 1.00 76.44 88 LYS A CA 1
ATOM 725 C C . LYS A 1 88 ? 21.242 -3.900 -22.564 1.00 76.44 88 LYS A C 1
ATOM 727 O O . LYS A 1 88 ? 21.548 -4.959 -23.105 1.00 76.44 88 LYS A O 1
ATOM 732 N N . ALA A 1 89 ? 20.255 -3.130 -23.025 1.00 71.56 89 ALA A N 1
ATOM 733 C CA . ALA A 1 89 ? 19.480 -3.449 -24.226 1.00 71.56 89 ALA A CA 1
ATOM 734 C C . ALA A 1 89 ? 20.322 -3.439 -25.521 1.00 71.56 89 ALA A C 1
ATOM 736 O O . ALA A 1 89 ? 19.803 -3.777 -26.584 1.00 71.56 89 ALA A O 1
ATOM 737 N N . GLY A 1 90 ? 21.610 -3.076 -25.448 1.00 59.09 90 GLY A N 1
ATOM 738 C CA . GLY A 1 90 ? 22.598 -3.338 -26.496 1.00 59.09 90 GLY A CA 1
ATOM 739 C C . GLY A 1 90 ? 22.438 -2.488 -27.755 1.00 59.09 90 GLY A C 1
ATOM 740 O O . GLY A 1 90 ? 23.151 -2.704 -28.735 1.00 59.09 90 GLY A O 1
ATOM 741 N N . ARG A 1 91 ? 21.528 -1.508 -27.754 1.00 61.78 91 ARG A N 1
ATOM 742 C CA . ARG A 1 91 ? 21.419 -0.539 -28.844 1.00 61.78 91 ARG A CA 1
ATOM 743 C C . ARG A 1 91 ? 22.494 0.526 -28.641 1.00 61.78 91 ARG A C 1
ATOM 745 O O . ARG A 1 91 ? 22.526 1.189 -27.608 1.00 61.78 91 ARG A O 1
ATOM 752 N N . LYS A 1 92 ? 23.380 0.695 -29.624 1.00 63.81 92 LYS A N 1
ATOM 753 C CA . LYS A 1 92 ? 24.274 1.858 -29.691 1.00 63.81 92 LYS A CA 1
ATOM 754 C C . LYS A 1 92 ? 23.412 3.084 -29.996 1.00 63.81 92 LYS A C 1
ATOM 756 O O . LYS A 1 92 ? 23.134 3.362 -31.158 1.00 63.81 92 LYS A O 1
ATOM 761 N N . PHE A 1 93 ? 22.912 3.743 -28.961 1.00 61.66 93 PHE A N 1
ATOM 762 C CA . PHE A 1 93 ? 22.211 5.012 -29.109 1.00 61.66 93 PHE A CA 1
ATOM 763 C C . PHE A 1 93 ? 23.229 6.136 -29.344 1.00 61.66 93 PHE A C 1
ATOM 765 O O . PHE A 1 93 ? 24.294 6.147 -28.728 1.00 61.66 93 PHE A O 1
ATOM 772 N N . ASP A 1 94 ? 22.894 7.083 -30.222 1.00 74.75 94 ASP A N 1
ATOM 773 C CA . ASP A 1 94 ? 23.504 8.418 -30.192 1.00 74.75 94 ASP A CA 1
ATOM 774 C C . ASP A 1 94 ? 23.270 9.044 -28.798 1.00 74.75 94 ASP A C 1
ATOM 776 O O . ASP A 1 94 ? 22.198 8.801 -28.229 1.00 74.75 94 ASP A O 1
ATOM 780 N N . PRO A 1 95 ? 24.202 9.834 -28.223 1.00 73.69 95 PRO A N 1
ATOM 781 C CA . PRO A 1 95 ? 24.032 10.403 -26.884 1.00 73.69 95 PRO A CA 1
ATOM 782 C C . PRO A 1 95 ? 22.700 11.140 -26.680 1.00 73.69 95 PRO A C 1
ATOM 784 O O . PRO A 1 95 ? 22.054 10.950 -25.651 1.00 73.69 95 PRO A O 1
ATOM 787 N N . ASN A 1 96 ? 22.212 11.883 -27.682 1.00 76.94 96 ASN A N 1
ATOM 788 C CA . ASN A 1 96 ? 20.926 12.584 -27.577 1.00 76.94 96 ASN A CA 1
ATOM 789 C C . ASN A 1 96 ? 19.733 11.615 -27.537 1.00 76.94 96 ASN A C 1
ATOM 791 O O . ASN A 1 96 ? 18.743 11.854 -26.843 1.00 76.94 96 ASN A O 1
ATOM 795 N N . ALA A 1 97 ? 19.820 10.506 -28.277 1.00 78.69 97 ALA A N 1
ATOM 796 C CA . ALA A 1 97 ? 18.796 9.467 -28.282 1.00 78.69 97 ALA A CA 1
ATOM 797 C C . ALA A 1 97 ? 18.775 8.691 -26.954 1.00 78.69 97 ALA A C 1
ATOM 799 O O . ALA A 1 97 ? 17.698 8.366 -26.459 1.00 78.69 97 ALA A O 1
ATOM 800 N N . PHE A 1 98 ? 19.942 8.449 -26.346 1.00 82.69 98 PHE A N 1
ATOM 801 C CA . PHE A 1 98 ? 20.046 7.822 -25.027 1.00 82.69 98 PHE A CA 1
ATOM 802 C C . PHE A 1 98 ? 19.378 8.669 -23.938 1.00 82.69 98 PHE A C 1
ATOM 804 O O . PHE A 1 98 ? 18.557 8.156 -23.178 1.00 82.69 98 PHE A O 1
ATOM 811 N N . GLU A 1 99 ? 19.675 9.970 -23.894 1.00 83.38 99 GLU A N 1
ATOM 812 C CA . GLU A 1 99 ? 19.061 10.890 -22.930 1.00 83.38 99 GLU A CA 1
ATOM 813 C C . GLU A 1 99 ? 17.540 10.984 -23.109 1.00 83.38 99 GLU A C 1
ATOM 815 O O . GLU A 1 99 ? 16.797 11.039 -22.126 1.00 83.38 99 GLU A O 1
ATOM 820 N N . ALA A 1 100 ? 17.056 10.990 -24.355 1.00 84.69 100 ALA A N 1
ATOM 821 C CA . ALA A 1 100 ? 15.627 11.004 -24.648 1.00 84.69 100 ALA A CA 1
ATOM 822 C C . ALA A 1 100 ? 14.921 9.724 -24.164 1.00 84.69 100 ALA A C 1
ATOM 824 O O . ALA A 1 100 ? 13.890 9.818 -23.494 1.00 84.69 100 ALA A O 1
ATOM 825 N N . GLU A 1 101 ? 15.492 8.548 -24.439 1.00 83.62 101 GLU A N 1
ATOM 826 C CA . GLU A 1 101 ? 14.981 7.252 -23.968 1.00 83.62 101 GLU A CA 1
ATOM 827 C C . GLU A 1 101 ? 15.004 7.155 -22.437 1.00 83.62 101 GLU A C 1
ATOM 829 O O . GLU A 1 101 ? 14.026 6.730 -21.818 1.00 83.62 101 GLU A O 1
ATOM 834 N N . GLN A 1 102 ? 16.086 7.610 -21.798 1.00 84.94 102 GLN A N 1
ATOM 835 C CA . GLN A 1 102 ? 16.199 7.638 -20.340 1.00 84.94 102 GLN A CA 1
ATOM 836 C C . GLN A 1 102 ? 15.127 8.537 -19.720 1.00 84.94 102 GLN A C 1
ATOM 838 O O . GLN A 1 102 ? 14.461 8.134 -18.762 1.00 84.94 102 GLN A O 1
ATOM 843 N N . ARG A 1 103 ? 14.918 9.732 -20.282 1.00 85.19 103 ARG A N 1
ATOM 844 C CA . ARG A 1 103 ? 13.891 10.678 -19.829 1.00 85.19 103 ARG A CA 1
ATOM 845 C C . ARG A 1 103 ? 12.492 10.081 -19.935 1.00 85.19 103 ARG A C 1
ATOM 847 O O . ARG A 1 103 ? 11.707 10.197 -18.994 1.00 85.19 103 ARG A O 1
ATOM 854 N N . GLU A 1 104 ? 12.184 9.424 -21.048 1.00 84.00 104 GLU A N 1
ATOM 855 C CA . GLU A 1 104 ? 10.875 8.811 -21.258 1.00 84.00 104 GLU A CA 1
ATOM 856 C C . GLU A 1 104 ? 10.663 7.598 -20.336 1.00 84.00 104 GLU A C 1
ATOM 858 O O . GLU A 1 104 ? 9.602 7.467 -19.722 1.00 84.00 104 GLU A O 1
ATOM 863 N N . ALA A 1 105 ? 11.687 6.765 -20.128 1.00 81.56 105 ALA A N 1
ATOM 864 C CA . ALA A 1 105 ? 11.631 5.656 -19.177 1.00 81.56 105 ALA A CA 1
ATOM 865 C C . ALA A 1 105 ? 11.380 6.139 -17.734 1.00 81.56 105 ALA A C 1
ATOM 867 O O . ALA A 1 105 ? 10.539 5.575 -17.029 1.00 81.56 105 ALA A O 1
ATOM 868 N N . ILE A 1 106 ? 12.045 7.220 -17.305 1.00 83.06 106 ILE A N 1
ATOM 869 C CA . ILE A 1 106 ? 11.810 7.854 -15.996 1.00 83.06 106 ILE A CA 1
ATOM 870 C C . ILE A 1 106 ? 10.381 8.405 -15.912 1.00 83.06 106 ILE A C 1
ATOM 872 O O . ILE A 1 106 ? 9.685 8.163 -14.925 1.00 83.06 106 ILE A O 1
ATOM 876 N N . ARG A 1 107 ? 9.901 9.092 -16.955 1.00 84.38 107 ARG A N 1
ATOM 877 C CA . ARG A 1 107 ? 8.526 9.611 -17.008 1.00 84.38 107 ARG A CA 1
ATOM 878 C C . ARG A 1 107 ? 7.494 8.490 -16.863 1.00 84.38 107 ARG A C 1
ATOM 880 O O . ARG A 1 107 ? 6.552 8.641 -16.081 1.00 84.38 107 ARG A O 1
ATOM 887 N N . PHE A 1 108 ? 7.665 7.370 -17.568 1.00 81.25 108 PHE A N 1
ATOM 888 C CA . PHE A 1 108 ? 6.779 6.209 -17.449 1.00 81.25 108 PHE A CA 1
ATOM 889 C C . PHE A 1 108 ? 6.793 5.615 -16.042 1.00 81.25 108 PHE A C 1
ATOM 891 O O . PHE A 1 108 ? 5.723 5.366 -15.479 1.00 81.25 108 PHE A O 1
ATOM 898 N N . LYS A 1 109 ? 7.983 5.434 -15.457 1.00 80.44 109 LYS A N 1
ATOM 899 C CA . LYS A 1 109 ? 8.150 4.951 -14.081 1.00 80.44 109 LYS A CA 1
ATOM 900 C C . LYS A 1 109 ? 7.397 5.840 -13.090 1.00 80.44 109 LYS A C 1
ATOM 902 O O . LYS A 1 109 ? 6.569 5.337 -12.333 1.00 80.44 109 LYS A O 1
ATOM 907 N N . ASN A 1 110 ? 7.621 7.152 -13.139 1.00 79.62 110 ASN A N 1
ATOM 908 C CA . ASN A 1 110 ? 7.045 8.100 -12.183 1.00 79.62 110 ASN A CA 1
ATOM 909 C C . ASN A 1 110 ? 5.528 8.212 -12.354 1.00 79.62 110 ASN A C 1
ATOM 911 O O . ASN A 1 110 ? 4.783 8.216 -11.374 1.00 79.62 110 ASN A O 1
ATOM 915 N N . SER A 1 111 ? 5.052 8.228 -13.603 1.00 81.88 111 SER A N 1
ATOM 916 C CA . SER A 1 111 ? 3.620 8.218 -13.908 1.00 81.88 111 SER A CA 1
ATOM 917 C C . SER A 1 111 ? 2.929 6.968 -13.353 1.00 81.88 111 SER A C 1
ATOM 919 O O . SER A 1 111 ? 1.905 7.090 -12.679 1.00 81.88 111 SER A O 1
ATOM 921 N N . ARG A 1 112 ? 3.514 5.781 -13.564 1.00 83.38 112 ARG A N 1
ATOM 922 C CA . ARG A 1 112 ? 3.010 4.514 -13.018 1.00 83.38 112 ARG A CA 1
ATOM 923 C C . ARG A 1 112 ? 3.031 4.511 -11.491 1.00 83.38 112 ARG A C 1
ATOM 925 O O . ARG A 1 112 ? 2.014 4.208 -10.881 1.00 83.38 112 ARG A O 1
ATOM 932 N N . ASN A 1 113 ? 4.159 4.857 -10.868 1.00 79.50 113 ASN A N 1
ATOM 933 C CA . ASN A 1 113 ? 4.291 4.848 -9.408 1.00 79.50 113 ASN A CA 1
ATOM 934 C C . ASN A 1 113 ? 3.253 5.769 -8.758 1.00 79.50 113 ASN A C 1
ATOM 936 O O . ASN A 1 113 ? 2.620 5.384 -7.783 1.00 79.50 113 ASN A O 1
ATOM 940 N N . LYS A 1 114 ? 3.005 6.943 -9.348 1.00 79.56 114 LYS A N 1
ATOM 941 C CA . LYS A 1 114 ? 1.992 7.887 -8.867 1.00 79.56 114 LYS A CA 1
ATOM 942 C C . LYS A 1 114 ? 0.559 7.365 -9.003 1.00 79.56 114 LYS A C 1
ATOM 944 O O . LYS A 1 114 ? -0.270 7.656 -8.134 1.00 79.56 114 LYS A O 1
ATOM 949 N N . ARG A 1 115 ? 0.248 6.696 -10.115 1.00 82.88 115 ARG A N 1
ATOM 950 C CA . ARG A 1 115 ? -1.118 6.281 -10.466 1.00 82.88 115 ARG A CA 1
ATOM 951 C C . ARG A 1 115 ? -1.517 4.950 -9.844 1.00 82.88 115 ARG A C 1
ATOM 953 O O . ARG A 1 115 ? -2.664 4.829 -9.440 1.00 82.88 115 ARG A O 1
ATOM 960 N N . ASP A 1 116 ? -0.592 3.995 -9.812 1.00 85.75 116 ASP A N 1
ATOM 961 C CA . ASP A 1 116 ? -0.911 2.588 -9.581 1.00 85.75 116 ASP A CA 1
ATOM 962 C C . ASP A 1 116 ? -0.346 2.072 -8.254 1.00 85.75 116 ASP A C 1
ATOM 964 O O . ASP A 1 116 ? -0.867 1.107 -7.704 1.00 85.75 116 ASP A O 1
ATOM 968 N N . LEU A 1 117 ? 0.729 2.667 -7.728 1.00 84.44 117 LEU A N 1
ATOM 969 C CA . LEU A 1 117 ? 1.384 2.165 -6.520 1.00 84.44 117 LEU A CA 1
ATOM 970 C C . LEU A 1 117 ? 0.980 2.977 -5.292 1.00 84.44 117 LEU A C 1
ATOM 972 O O . LEU A 1 117 ? 0.883 4.203 -5.327 1.00 84.44 117 LEU A O 1
ATOM 976 N N . SER A 1 118 ? 0.742 2.289 -4.179 1.00 82.94 118 SER A N 1
ATOM 977 C CA . SER A 1 118 ? 0.484 2.928 -2.887 1.00 82.94 118 SER A CA 1
ATOM 978 C C . SER A 1 118 ? 0.660 1.924 -1.744 1.00 82.94 118 SER A C 1
ATOM 980 O O . SER A 1 118 ? 0.981 0.760 -1.974 1.00 82.94 118 SER A O 1
ATOM 982 N N . ILE A 1 119 ? 0.450 2.380 -0.510 1.00 79.56 119 ILE A N 1
ATOM 983 C CA . ILE A 1 119 ? 0.506 1.569 0.709 1.00 79.56 119 ILE A CA 1
ATOM 984 C C . ILE A 1 119 ? -0.817 1.678 1.444 1.00 79.56 119 ILE A C 1
ATOM 986 O O . ILE A 1 119 ? -1.413 2.756 1.527 1.00 79.56 119 ILE A O 1
ATOM 990 N N . GLY A 1 120 ? -1.307 0.538 1.928 1.00 81.00 120 GLY A N 1
ATOM 991 C CA . GLY A 1 120 ? -2.502 0.498 2.757 1.00 81.00 120 GLY A CA 1
ATOM 992 C C . GLY A 1 120 ? -2.167 1.065 4.129 1.00 81.00 120 GLY A C 1
ATOM 993 O O . GLY A 1 120 ? -1.338 0.489 4.830 1.00 81.00 120 GLY A O 1
ATOM 994 N N . PHE A 1 121 ? -2.797 2.174 4.510 1.00 83.12 121 PHE A N 1
ATOM 995 C CA . PHE A 1 121 ? -2.615 2.763 5.837 1.00 83.12 121 PHE A CA 1
ATOM 996 C C . PHE A 1 121 ? -3.788 2.416 6.750 1.00 83.12 121 PHE A C 1
ATOM 998 O O . PHE A 1 121 ? -4.923 2.238 6.293 1.00 83.12 121 PHE A O 1
ATOM 1005 N N . ILE A 1 122 ? -3.510 2.334 8.046 1.00 87.31 122 ILE A N 1
ATOM 1006 C CA . ILE A 1 122 ? -4.517 2.091 9.068 1.00 87.31 122 ILE A CA 1
ATOM 1007 C C . ILE A 1 122 ? -5.342 3.356 9.274 1.00 87.31 122 ILE A C 1
ATOM 1009 O O . ILE A 1 122 ? -4.829 4.459 9.466 1.00 87.31 122 ILE A O 1
ATOM 1013 N N . GLY A 1 123 ? -6.654 3.176 9.208 1.00 87.06 123 GLY A N 1
ATOM 1014 C CA . GLY A 1 123 ? -7.640 4.115 9.707 1.00 87.06 123 GLY A CA 1
ATOM 1015 C C . GLY A 1 123 ? -8.466 3.476 10.814 1.00 87.06 123 GLY A C 1
ATOM 1016 O O . GLY A 1 123 ? -8.448 2.261 11.001 1.00 87.06 123 GLY A O 1
ATOM 1017 N N . ILE A 1 124 ? -9.236 4.299 11.512 1.00 83.81 124 ILE A N 1
ATOM 1018 C CA . ILE A 1 124 ? -10.099 3.873 12.612 1.00 83.81 124 ILE A CA 1
ATOM 1019 C C . ILE A 1 124 ? -11.543 4.171 12.246 1.00 83.81 124 ILE A C 1
ATOM 1021 O O . ILE A 1 124 ? -11.881 5.298 11.874 1.00 83.81 124 ILE A O 1
ATOM 1025 N N . VAL A 1 125 ? -12.413 3.175 12.374 1.00 82.00 125 VAL A N 1
ATOM 1026 C CA . VAL A 1 125 ? -13.856 3.410 12.379 1.00 82.00 125 VAL A CA 1
ATOM 1027 C C . VAL A 1 125 ? -14.210 3.899 13.769 1.00 82.00 125 VAL A C 1
ATOM 1029 O O . VAL A 1 125 ? -14.138 3.140 14.718 1.00 82.00 125 VAL A O 1
ATOM 1032 N N . CYS A 1 126 ? -14.563 5.166 13.917 1.00 70.31 126 CYS A N 1
ATOM 1033 C CA . CYS A 1 126 ? -14.866 5.762 15.209 1.00 70.31 126 CYS A CA 1
ATOM 1034 C C . CYS A 1 126 ? -16.307 6.250 15.205 1.00 70.31 126 CYS A C 1
ATOM 1036 O O . CYS A 1 126 ? -16.768 6.811 14.213 1.00 70.31 126 CYS A O 1
ATOM 1038 N N . ALA A 1 127 ? -17.019 6.096 16.319 1.00 55.28 127 ALA A N 1
ATOM 1039 C CA . ALA A 1 127 ? -18.309 6.771 16.452 1.00 55.28 127 ALA A CA 1
ATOM 1040 C C . ALA A 1 127 ? -18.363 7.692 17.657 1.00 55.28 127 ALA A C 1
ATOM 1042 O O . ALA A 1 127 ? -19.260 7.559 18.488 1.00 55.28 127 ALA A O 1
ATOM 1043 N N . ILE A 1 128 ? -17.414 8.629 17.730 1.00 55.59 128 ILE A N 1
ATOM 1044 C CA . ILE A 1 128 ? -17.572 9.809 18.577 1.00 55.59 128 ILE A CA 1
ATOM 1045 C C . ILE A 1 128 ? -18.584 10.750 17.897 1.00 55.59 128 ILE A C 1
ATOM 1047 O O . ILE A 1 128 ? -18.288 11.301 16.831 1.00 55.59 128 ILE A O 1
ATOM 1051 N N . PRO A 1 129 ? -19.774 10.965 18.484 1.00 47.84 129 PRO A N 1
ATOM 1052 C CA . PRO A 1 129 ? -20.699 11.994 18.031 1.00 47.84 129 PRO A CA 1
ATOM 1053 C C . PRO A 1 129 ? -20.126 13.374 18.383 1.00 47.84 129 PRO A C 1
ATOM 1055 O O . PRO A 1 129 ? -19.610 13.576 19.478 1.00 47.84 129 PRO A O 1
ATOM 1058 N N . GLY A 1 130 ? -20.221 14.343 17.473 1.00 49.19 130 GLY A N 1
ATOM 1059 C CA . GLY A 1 130 ? -19.950 15.755 17.782 1.00 49.19 130 GLY A CA 1
ATOM 1060 C C . GLY A 1 130 ? -18.489 16.217 17.720 1.00 49.19 130 GLY A C 1
ATOM 1061 O O . GLY A 1 130 ? -18.261 17.422 17.680 1.00 49.19 130 GLY A O 1
ATOM 1062 N N . ILE A 1 131 ? -17.500 15.320 17.615 1.00 48.66 131 ILE A N 1
ATOM 1063 C CA . ILE A 1 131 ? -16.119 15.719 17.300 1.00 48.66 131 ILE A CA 1
ATOM 1064 C C . ILE A 1 131 ? -15.908 15.630 15.791 1.00 48.66 131 ILE A C 1
ATOM 1066 O O . ILE A 1 131 ? -15.855 14.553 15.194 1.00 48.66 131 ILE A O 1
ATOM 1070 N N . VAL A 1 132 ? -15.750 16.791 15.159 1.00 42.94 132 VAL A N 1
ATOM 1071 C CA . VAL A 1 132 ? -15.219 16.905 13.801 1.00 42.94 132 VAL A CA 1
ATOM 1072 C C . VAL A 1 132 ? -13.729 16.577 13.891 1.00 42.94 132 VAL A C 1
ATOM 1074 O O . VAL A 1 132 ? -12.891 17.468 13.969 1.00 42.94 132 VAL A O 1
ATOM 1077 N N . SER A 1 133 ? -13.369 15.294 13.973 1.00 43.34 133 SER A N 1
ATOM 1078 C CA . SER A 1 133 ? -11.958 14.926 13.897 1.00 43.34 133 SER A CA 1
ATOM 1079 C C . SER A 1 133 ? -11.459 15.355 12.518 1.00 43.34 133 SER A C 1
ATOM 1081 O O . SER A 1 133 ? -11.862 14.794 11.500 1.00 43.34 133 SER A O 1
ATOM 1083 N N . PHE A 1 134 ? -10.622 16.394 12.478 1.00 47.84 134 PHE A N 1
ATOM 1084 C CA . PHE A 1 134 ? -9.910 16.817 11.270 1.00 47.84 134 PHE A CA 1
ATOM 1085 C C . PHE A 1 134 ? -8.831 15.800 10.870 1.00 47.84 134 PHE A C 1
ATOM 1087 O O . PHE A 1 134 ? -8.227 15.923 9.804 1.00 47.84 134 PHE A O 1
ATOM 1094 N N . ARG A 1 135 ? -8.580 14.778 11.704 1.00 57.03 135 ARG A N 1
ATOM 1095 C CA . ARG A 1 135 ? -7.632 13.716 11.388 1.00 57.03 135 ARG A CA 1
ATOM 1096 C C . ARG A 1 135 ? -8.200 12.845 10.275 1.00 57.03 135 ARG A C 1
ATOM 1098 O O . ARG A 1 135 ? -9.188 12.134 10.452 1.00 57.03 135 ARG A O 1
ATOM 1105 N N . LEU A 1 136 ? -7.505 12.853 9.139 1.00 59.72 136 LEU A N 1
ATOM 1106 C CA . LEU A 1 136 ? -7.842 12.101 7.928 1.00 59.72 136 LEU A CA 1
ATOM 1107 C C . LEU A 1 136 ? -7.992 10.587 8.141 1.00 59.72 136 LEU A C 1
ATOM 1109 O O . LEU A 1 136 ? -8.515 9.929 7.246 1.00 59.72 136 LEU A O 1
ATOM 1113 N N . ASN A 1 137 ? -7.568 10.037 9.283 1.00 67.19 137 ASN A N 1
ATOM 1114 C CA . ASN A 1 137 ? -7.548 8.601 9.565 1.00 67.19 137 ASN A CA 1
ATOM 1115 C C . ASN A 1 137 ? -8.861 8.061 10.166 1.00 67.19 137 ASN A C 1
ATOM 1117 O O . ASN A 1 137 ? -9.039 6.847 10.194 1.00 67.19 137 ASN A O 1
ATOM 1121 N N . TYR A 1 138 ? -9.803 8.919 10.572 1.00 73.00 138 TYR A N 1
ATOM 1122 C CA . TYR A 1 138 ? -11.043 8.504 11.241 1.00 73.00 138 TYR A CA 1
ATOM 1123 C C . TYR A 1 138 ? -12.251 8.458 10.292 1.00 73.00 138 TYR A C 1
ATOM 1125 O O . TYR A 1 138 ? -12.479 9.377 9.502 1.00 73.00 138 TYR A O 1
ATOM 1133 N N . LEU A 1 139 ? -13.051 7.395 10.383 1.00 74.81 139 LEU A N 1
ATOM 1134 C CA . LEU A 1 139 ? -14.320 7.223 9.671 1.00 74.81 139 LEU A CA 1
ATOM 1135 C C . LEU A 1 139 ? -15.476 7.363 10.654 1.00 74.81 139 LEU A C 1
ATOM 1137 O O . LEU A 1 139 ? -15.439 6.752 11.713 1.00 74.81 139 LEU A O 1
ATOM 1141 N N . ARG A 1 140 ? -16.498 8.145 10.291 1.00 71.12 140 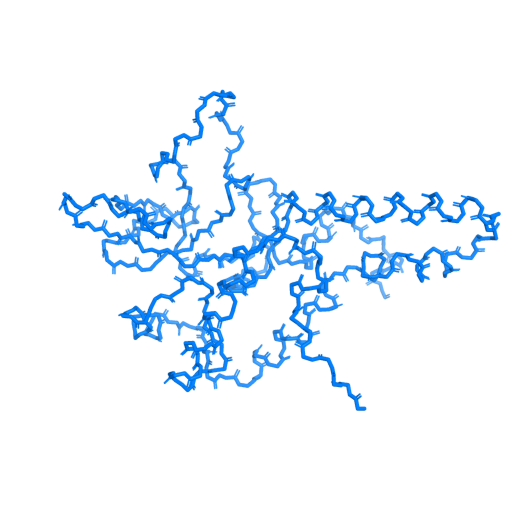ARG A N 1
ATOM 1142 C CA . ARG A 1 140 ? -17.638 8.469 11.173 1.00 71.12 140 ARG A CA 1
ATOM 1143 C C . ARG A 1 140 ? -18.687 7.362 11.276 1.00 71.12 140 ARG A C 1
ATOM 1145 O O . ARG A 1 140 ? -19.551 7.419 12.145 1.00 71.12 140 ARG A O 1
ATOM 1152 N N . THR A 1 141 ? -18.669 6.417 10.344 1.00 75.88 141 THR A N 1
ATOM 1153 C CA . THR A 1 141 ? -19.691 5.383 10.188 1.00 75.88 141 THR A CA 1
ATOM 1154 C C . THR A 1 141 ? -19.030 4.037 9.944 1.00 75.88 141 THR A C 1
ATOM 1156 O O . THR A 1 141 ? -17.984 3.950 9.294 1.00 75.88 141 THR A O 1
ATOM 1159 N N . THR A 1 142 ? -19.653 2.986 10.475 1.00 85.38 142 THR A N 1
ATOM 1160 C CA . THR A 1 142 ? -19.326 1.613 10.100 1.00 85.38 142 THR A CA 1
ATOM 1161 C C . THR A 1 142 ? -19.666 1.395 8.632 1.00 85.38 142 THR A C 1
ATOM 1163 O O . THR A 1 142 ? -20.553 2.045 8.070 1.00 85.38 142 THR A O 1
ATOM 1166 N N . LYS A 1 143 ? -18.926 0.500 7.983 1.00 85.12 143 LYS A N 1
ATOM 1167 C CA . LYS A 1 143 ? -19.075 0.228 6.555 1.00 85.12 143 LYS A CA 1
ATOM 1168 C C . LYS A 1 143 ? -18.782 -1.228 6.239 1.00 85.12 143 LYS A C 1
ATOM 1170 O O . LYS A 1 143 ? -17.979 -1.832 6.950 1.00 85.12 143 LYS A O 1
ATOM 1175 N N . PRO A 1 144 ? -19.365 -1.764 5.156 1.00 91.31 144 PRO A N 1
ATOM 1176 C CA . PRO A 1 144 ? -18.989 -3.077 4.670 1.00 91.31 144 PRO A CA 1
ATOM 1177 C C . PRO A 1 144 ? -17.531 -3.069 4.205 1.00 91.31 144 PRO A C 1
ATOM 1179 O O . PRO A 1 144 ? -17.065 -2.134 3.544 1.00 91.31 144 PRO A O 1
ATOM 1182 N N . CYS A 1 145 ? -16.811 -4.126 4.555 1.00 92.44 145 CYS A N 1
ATOM 1183 C CA . CYS A 1 145 ? -15.503 -4.415 4.008 1.00 92.44 145 CYS A CA 1
ATOM 1184 C C . CYS A 1 145 ? -15.633 -4.705 2.511 1.00 92.44 145 CYS A C 1
ATOM 1186 O O . CYS A 1 145 ? -16.431 -5.536 2.095 1.00 92.44 145 CYS A O 1
ATOM 1188 N N . GLN A 1 146 ? -14.780 -4.088 1.700 1.00 91.69 146 GLN A N 1
ATOM 1189 C CA . GLN A 1 146 ? -14.802 -4.241 0.246 1.00 91.69 146 GLN A CA 1
ATOM 1190 C C . GLN A 1 146 ? -14.519 -5.681 -0.231 1.00 91.69 146 GLN A C 1
ATOM 1192 O O . GLN A 1 146 ? -14.847 -6.007 -1.367 1.00 91.69 146 GLN A O 1
ATOM 1197 N N . LYS A 1 147 ? -13.904 -6.540 0.600 1.00 92.56 147 LYS A N 1
ATOM 1198 C CA . LYS A 1 147 ? -13.617 -7.939 0.241 1.00 92.56 147 LYS A CA 1
ATOM 1199 C C . LYS A 1 147 ? -14.682 -8.919 0.735 1.00 92.56 147 LYS A C 1
ATOM 1201 O O . LYS A 1 147 ? -15.199 -9.676 -0.075 1.00 92.56 147 LYS A O 1
ATOM 1206 N N . CYS A 1 148 ? -14.997 -8.930 2.033 1.00 94.12 148 CYS A N 1
ATOM 1207 C CA . CYS A 1 148 ? -15.940 -9.906 2.602 1.00 94.12 148 CYS A CA 1
ATOM 1208 C C . CYS A 1 148 ? -17.383 -9.396 2.710 1.00 94.12 148 CYS A C 1
ATOM 1210 O O . CYS A 1 148 ? -18.278 -10.180 2.985 1.00 94.12 148 CYS A O 1
ATOM 1212 N N . SER A 1 149 ? -17.632 -8.106 2.472 1.00 93.81 149 SER A N 1
ATOM 1213 C CA . SER A 1 149 ? -18.928 -7.430 2.657 1.00 93.81 149 SER A CA 1
ATOM 1214 C C . SER A 1 149 ? -19.439 -7.338 4.102 1.00 93.81 149 SER A C 1
ATOM 1216 O O . SER A 1 149 ? -20.374 -6.577 4.350 1.00 93.81 149 SER A O 1
ATOM 1218 N N . ASP A 1 150 ? -18.801 -8.005 5.068 1.00 94.06 150 ASP A N 1
ATOM 1219 C CA . ASP A 1 150 ? -19.125 -7.848 6.489 1.00 94.06 150 ASP A CA 1
ATOM 1220 C C . ASP A 1 150 ? -18.818 -6.437 6.990 1.00 94.06 150 ASP A C 1
ATOM 1222 O O . ASP A 1 150 ? -17.905 -5.758 6.510 1.00 94.06 150 ASP A O 1
ATOM 1226 N N . ILE A 1 151 ? -19.575 -5.996 7.991 1.00 91.69 151 ILE A N 1
ATOM 1227 C CA . ILE A 1 151 ? -19.418 -4.671 8.582 1.00 91.69 151 ILE A CA 1
ATOM 1228 C C . ILE A 1 151 ? -18.128 -4.602 9.397 1.00 91.69 151 ILE A C 1
ATOM 1230 O O . ILE A 1 151 ? -17.956 -5.353 10.353 1.00 91.69 151 ILE A O 1
ATOM 1234 N N . VAL A 1 152 ? -17.281 -3.622 9.076 1.00 90.75 152 VAL A N 1
ATOM 1235 C CA . VAL A 1 152 ? -16.155 -3.229 9.924 1.00 90.75 152 VAL A CA 1
ATOM 1236 C C . VAL A 1 152 ? -16.719 -2.542 11.177 1.00 90.75 152 VAL A C 1
ATOM 1238 O O . VAL A 1 152 ? -17.344 -1.478 11.041 1.00 90.75 152 VAL A O 1
ATOM 1241 N N . PRO A 1 153 ? -16.564 -3.130 12.381 1.00 87.50 153 PRO A N 1
ATOM 1242 C CA . PRO A 1 153 ? -17.231 -2.645 13.585 1.00 87.50 153 PRO A CA 1
ATOM 1243 C C . PRO A 1 153 ? -16.794 -1.241 14.002 1.00 87.50 153 PRO A C 1
ATOM 1245 O O . PRO A 1 153 ? -15.731 -0.747 13.623 1.00 87.50 153 PRO A O 1
ATOM 1248 N N . LYS A 1 154 ? -17.608 -0.606 14.845 1.00 84.94 154 LYS A N 1
ATOM 1249 C CA . LYS A 1 154 ? -17.225 0.633 15.525 1.00 84.94 154 LYS A CA 1
ATOM 1250 C C . LYS A 1 154 ? -15.989 0.384 16.405 1.00 84.94 154 LYS A C 1
ATOM 1252 O O . LYS A 1 154 ? -15.840 -0.692 16.971 1.00 84.94 154 LYS A O 1
ATOM 1257 N N . ASP A 1 155 ? -15.136 1.396 16.501 1.00 82.62 155 ASP A N 1
ATOM 1258 C CA . ASP A 1 155 ? -13.892 1.445 17.275 1.00 82.62 155 ASP A CA 1
ATOM 1259 C C . ASP A 1 155 ? -12.882 0.355 16.878 1.00 82.62 155 ASP A C 1
ATOM 1261 O O . ASP A 1 155 ? -12.031 -0.049 17.668 1.00 82.62 155 ASP A O 1
ATOM 1265 N N . SER A 1 156 ? -12.959 -0.097 15.621 1.00 86.00 156 SER A N 1
ATOM 1266 C CA . SER A 1 156 ? -12.034 -1.065 15.035 1.00 86.00 156 SER A CA 1
ATOM 1267 C C . SER A 1 156 ? -11.106 -0.426 14.002 1.00 86.00 156 SER A C 1
ATOM 1269 O O . SER A 1 156 ? -11.407 0.609 13.391 1.00 86.00 156 SER A O 1
ATOM 1271 N N . ILE A 1 157 ? -9.950 -1.059 13.812 1.00 89.25 157 ILE A N 1
ATOM 1272 C CA . ILE A 1 157 ? -8.988 -0.693 12.775 1.00 89.25 157 ILE A CA 1
ATOM 1273 C C . ILE A 1 157 ? -9.464 -1.176 11.400 1.00 89.25 157 ILE A C 1
ATOM 1275 O O . ILE A 1 157 ? -10.030 -2.257 11.242 1.00 89.25 157 ILE A O 1
ATOM 1279 N N . CYS A 1 158 ? -9.182 -0.381 10.377 1.00 90.25 158 CYS A N 1
ATOM 1280 C CA . CYS A 1 158 ? -9.465 -0.693 8.983 1.00 90.25 158 CYS A CA 1
ATOM 1281 C C . CYS A 1 158 ? -8.292 -0.273 8.100 1.00 90.25 158 CYS A C 1
ATOM 1283 O O . CYS A 1 158 ? -7.497 0.588 8.469 1.00 90.25 158 CYS A O 1
ATOM 1285 N N . VAL A 1 159 ? -8.199 -0.854 6.910 1.00 90.44 159 VAL A N 1
ATOM 1286 C CA . VAL A 1 159 ? -7.210 -0.456 5.907 1.00 90.44 159 VAL A CA 1
ATOM 1287 C C . VAL A 1 159 ? -7.853 0.507 4.928 1.00 90.44 159 VAL A C 1
ATOM 1289 O O . VAL A 1 159 ? -8.976 0.291 4.458 1.00 90.44 159 VAL A O 1
ATOM 1292 N N . ARG A 1 160 ? -7.121 1.572 4.608 1.00 87.06 160 ARG A N 1
ATOM 1293 C CA . ARG A 1 160 ? -7.523 2.604 3.661 1.00 87.06 160 ARG A CA 1
ATOM 1294 C C . ARG A 1 160 ? -6.523 2.706 2.522 1.00 87.06 160 ARG A C 1
ATOM 1296 O O . ARG A 1 160 ? -5.317 2.565 2.702 1.00 87.06 160 ARG A O 1
ATOM 1303 N N . VAL A 1 161 ? -7.066 2.994 1.345 1.00 86.19 161 VAL A N 1
ATOM 1304 C CA . VAL A 1 161 ? -6.304 3.202 0.113 1.00 86.19 161 VAL A CA 1
ATOM 1305 C C . VAL A 1 161 ? -6.269 4.679 -0.272 1.00 86.19 161 VAL A C 1
ATOM 1307 O O . VAL A 1 161 ? -7.082 5.496 0.196 1.00 86.19 161 VAL A O 1
ATOM 1310 N N . LYS A 1 162 ? -5.325 5.004 -1.160 1.00 81.56 162 LYS A N 1
ATOM 1311 C CA . LYS A 1 162 ? -5.190 6.306 -1.815 1.00 81.56 162 LYS A CA 1
ATOM 1312 C C . LYS A 1 162 ? -6.525 6.769 -2.407 1.00 81.56 162 LYS A C 1
ATOM 1314 O O . LYS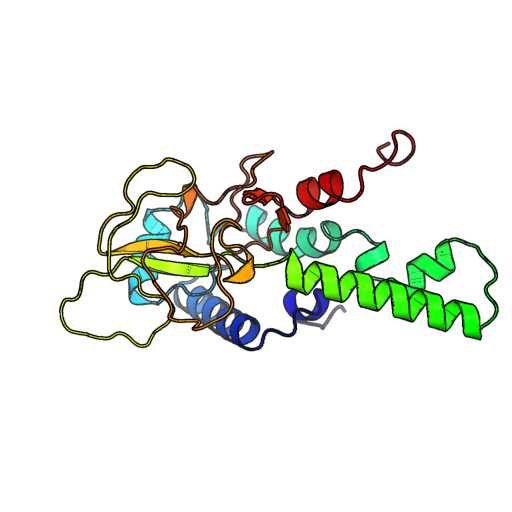 A 1 162 ? -7.341 5.949 -2.823 1.00 81.56 162 LYS A O 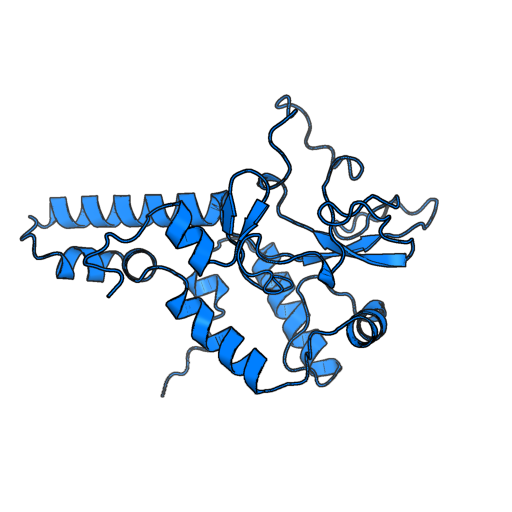1
ATOM 1319 N N . SER A 1 163 ? -6.765 8.077 -2.462 1.00 77.00 163 SER A N 1
ATOM 1320 C CA . SER A 1 163 ? -7.991 8.644 -3.049 1.00 77.00 163 SER A CA 1
ATOM 1321 C C . SER A 1 163 ? -8.219 8.224 -4.498 1.00 77.00 163 SER A C 1
ATOM 1323 O O . SER A 1 163 ? -9.343 7.917 -4.872 1.00 77.00 163 SER A O 1
ATOM 1325 N N . GLU A 1 164 ? -7.151 8.166 -5.280 1.00 77.94 164 GLU A N 1
ATOM 1326 C CA . GLU A 1 164 ? -7.145 7.858 -6.707 1.00 77.94 164 GLU A CA 1
ATOM 1327 C C . GLU A 1 164 ? -7.390 6.371 -6.978 1.00 77.94 164 GLU A C 1
ATOM 1329 O O . GLU A 1 164 ? -7.780 5.995 -8.075 1.00 77.94 164 GLU A O 1
ATOM 1334 N N . HIS A 1 165 ? -7.219 5.529 -5.958 1.00 83.56 165 HIS A N 1
ATOM 1335 C CA . HIS A 1 165 ? -7.542 4.107 -6.004 1.00 83.56 165 HIS A CA 1
ATOM 1336 C C . HIS A 1 165 ? -9.001 3.834 -5.601 1.00 83.56 165 HIS A C 1
ATOM 1338 O O . HIS A 1 165 ? -9.426 2.691 -5.511 1.00 83.56 165 HIS A O 1
ATOM 1344 N N . ARG A 1 166 ? -9.818 4.856 -5.329 1.00 75.00 166 ARG A N 1
ATOM 1345 C CA . ARG A 1 166 ? -11.248 4.664 -5.031 1.00 75.00 166 ARG A CA 1
ATOM 1346 C C . ARG A 1 166 ? -12.008 4.496 -6.355 1.00 75.00 166 ARG A C 1
ATOM 1348 O O . ARG A 1 166 ? -11.701 5.196 -7.311 1.00 75.00 166 ARG A O 1
ATOM 1355 N N . SER A 1 167 ? -12.959 3.557 -6.419 1.00 65.88 167 SER A N 1
ATOM 1356 C CA . SER A 1 167 ? -13.631 3.125 -7.660 1.00 65.88 167 SER A CA 1
ATOM 1357 C C . SER A 1 167 ? -14.054 4.256 -8.604 1.00 65.88 167 SER A C 1
ATOM 1359 O O . SER A 1 167 ? -14.624 5.264 -8.191 1.00 65.88 167 SER A O 1
ATOM 1361 N N . SER A 1 168 ? -13.848 4.006 -9.898 1.00 55.62 168 SER A N 1
ATOM 1362 C CA . SER A 1 168 ? -13.988 4.925 -11.034 1.00 55.62 168 SER A CA 1
ATOM 1363 C C . SER A 1 168 ? -15.414 5.365 -11.392 1.00 55.62 168 SER A C 1
ATOM 1365 O O . SER A 1 168 ? -15.603 5.940 -12.458 1.00 55.62 168 SER A O 1
ATOM 1367 N N . SER A 1 169 ? -16.440 5.085 -10.583 1.00 50.22 169 SER A N 1
ATOM 1368 C CA . SER A 1 169 ? -17.815 5.160 -11.090 1.00 50.22 169 SER A CA 1
ATOM 1369 C C . SER A 1 169 ? -18.554 6.485 -10.924 1.00 50.22 169 SER A C 1
ATOM 1371 O O . SER A 1 169 ? -19.595 6.572 -11.548 1.00 50.22 169 SER A O 1
ATOM 1373 N N . ASN A 1 170 ? -18.093 7.512 -10.188 1.00 47.81 170 ASN A N 1
ATOM 1374 C CA . ASN A 1 170 ? -18.775 8.830 -10.150 1.00 47.81 170 ASN A CA 1
ATOM 1375 C C . ASN A 1 170 ? -17.923 9.946 -9.500 1.00 47.81 170 ASN A C 1
ATOM 1377 O O . ASN A 1 170 ? -18.129 10.275 -8.329 1.00 47.81 170 ASN A O 1
ATOM 1381 N N . LEU A 1 171 ? -16.995 10.567 -10.232 1.00 50.19 171 LEU A N 1
ATOM 1382 C CA . LEU A 1 171 ? -16.390 11.840 -9.814 1.00 50.19 171 LEU A CA 1
ATOM 1383 C C . LEU A 1 171 ? -16.671 12.896 -10.886 1.00 50.19 171 LEU A C 1
ATOM 1385 O O . LEU A 1 171 ? -15.925 13.033 -11.848 1.00 50.19 171 LEU A O 1
ATOM 1389 N N . THR A 1 172 ? -17.762 13.644 -10.714 1.00 42.84 172 THR A N 1
ATOM 1390 C CA . THR A 1 172 ? -17.867 14.986 -11.293 1.00 42.84 172 THR A CA 1
ATOM 1391 C C . THR A 1 172 ? -16.806 15.858 -10.629 1.00 42.84 172 THR A C 1
ATOM 1393 O O . THR A 1 172 ? -16.683 15.875 -9.405 1.00 42.84 172 THR A O 1
ATOM 1396 N N . GLU A 1 173 ? -16.035 16.555 -11.452 1.00 46.78 173 GLU A N 1
ATOM 1397 C CA . GLU A 1 173 ? -14.758 17.225 -11.172 1.00 46.78 173 GLU A CA 1
ATOM 1398 C C . GLU A 1 173 ? -14.845 18.468 -10.263 1.00 46.78 173 GLU A C 1
ATOM 1400 O O . GLU A 1 173 ? -14.028 19.379 -10.328 1.00 46.78 173 GLU A O 1
ATOM 1405 N N . SER A 1 174 ? -15.841 18.554 -9.391 1.00 43.50 174 SER A N 1
ATOM 1406 C CA . SER A 1 174 ? -16.059 19.729 -8.554 1.00 43.50 174 SER A CA 1
ATOM 1407 C C . SER A 1 174 ? -16.363 19.303 -7.126 1.00 43.50 174 SER A C 1
ATOM 1409 O O . SER A 1 174 ? -17.401 18.724 -6.826 1.00 43.50 174 SER A O 1
ATOM 1411 N N . VAL A 1 175 ? -15.435 19.678 -6.240 1.00 43.88 175 VAL A N 1
ATOM 1412 C CA . VAL A 1 175 ? -15.455 19.528 -4.780 1.00 43.88 175 VAL A CA 1
ATOM 1413 C C . VAL A 1 175 ? -14.963 18.163 -4.270 1.00 43.88 175 VAL A C 1
ATOM 1415 O O . VAL A 1 175 ? -15.732 17.242 -4.016 1.00 43.88 175 VAL A O 1
ATOM 1418 N N . VAL A 1 176 ? -13.658 18.087 -3.971 1.00 45.44 176 VAL A N 1
ATOM 1419 C CA . VAL A 1 176 ? -13.050 17.088 -3.067 1.00 45.44 176 VAL A CA 1
ATOM 1420 C C . VAL A 1 176 ? -13.533 17.360 -1.634 1.00 45.44 176 VAL A C 1
ATOM 1422 O O . VAL A 1 176 ? -12.778 17.735 -0.741 1.00 45.44 176 VAL A O 1
ATOM 1425 N N . ARG A 1 177 ? -14.836 17.221 -1.389 1.00 44.75 177 ARG A N 1
ATOM 1426 C CA . ARG A 1 177 ? -15.333 16.960 -0.044 1.00 44.75 177 ARG A CA 1
ATOM 1427 C C . ARG A 1 177 ? -15.058 15.485 0.187 1.00 44.75 177 ARG A C 1
ATOM 1429 O O . ARG A 1 177 ? -15.489 14.634 -0.586 1.00 44.75 177 ARG A O 1
ATOM 1436 N N . LEU A 1 178 ? -14.253 15.197 1.208 1.00 50.12 178 LEU A N 1
ATOM 1437 C CA . LEU A 1 178 ? -14.045 13.861 1.754 1.00 50.12 178 LEU A CA 1
ATOM 1438 C C . LEU A 1 178 ? -15.399 13.325 2.232 1.00 50.12 178 LEU A C 1
ATOM 1440 O O . LEU A 1 178 ? -15.682 13.319 3.429 1.00 50.12 178 LEU A O 1
ATOM 1444 N N . ASP A 1 179 ? -16.238 12.867 1.307 1.00 51.97 179 ASP A N 1
ATOM 1445 C CA . ASP A 1 179 ? -17.386 12.041 1.628 1.00 51.97 179 ASP A CA 1
ATOM 1446 C C . ASP A 1 179 ? -16.814 10.714 2.102 1.00 51.97 179 ASP A C 1
ATOM 1448 O O . ASP A 1 179 ? -16.658 9.737 1.365 1.00 51.97 179 ASP A O 1
ATOM 1452 N N . SER A 1 180 ? -16.465 10.709 3.386 1.00 54.97 180 SER A N 1
ATOM 1453 C CA . SER A 1 180 ? -16.029 9.548 4.145 1.00 54.97 180 SER A CA 1
ATOM 1454 C C . SER A 1 180 ? -16.993 8.380 3.979 1.00 54.97 180 SER A C 1
ATOM 1456 O O . SER A 1 180 ? -16.562 7.264 4.206 1.00 54.97 180 SER A O 1
ATOM 1458 N N . ASN A 1 181 ? -18.224 8.598 3.488 1.00 56.00 181 ASN A N 1
ATOM 1459 C CA . ASN A 1 181 ? -19.217 7.587 3.125 1.00 56.00 181 ASN A CA 1
ATOM 1460 C C . ASN A 1 181 ? -18.954 6.820 1.813 1.00 56.00 181 ASN A C 1
ATOM 1462 O O . ASN A 1 181 ? -19.341 5.658 1.742 1.00 56.00 181 ASN A O 1
ATOM 1466 N N . LYS A 1 182 ? -18.220 7.350 0.826 1.00 64.81 182 LYS A N 1
ATOM 1467 C CA . LYS A 1 182 ? -17.974 6.646 -0.460 1.00 64.81 182 LYS A CA 1
ATOM 1468 C C . LYS A 1 182 ? -16.609 5.962 -0.573 1.00 64.81 182 LYS A C 1
ATOM 1470 O O . LYS A 1 182 ? -16.321 5.304 -1.564 1.00 64.81 182 LYS A O 1
ATOM 1475 N N . THR A 1 183 ? -15.750 6.103 0.435 1.00 74.56 183 THR A N 1
ATOM 1476 C CA . THR A 1 183 ? -14.416 5.487 0.411 1.00 74.56 183 THR A CA 1
ATOM 1477 C C . THR A 1 183 ? -14.490 4.000 0.786 1.00 74.56 183 THR A C 1
ATOM 1479 O O . THR A 1 183 ? -15.000 3.713 1.878 1.00 74.56 183 THR A O 1
ATOM 1482 N N . PRO A 1 184 ? -13.986 3.070 -0.049 1.00 85.25 184 PRO A N 1
ATOM 1483 C CA . PRO A 1 184 ? -13.912 1.658 0.308 1.00 85.25 184 PRO A CA 1
ATOM 1484 C C . PRO A 1 184 ? -12.950 1.460 1.480 1.00 85.25 184 PRO A C 1
ATOM 1486 O O . PRO A 1 184 ? -11.989 2.223 1.646 1.00 85.25 184 PRO A O 1
ATOM 1489 N N . ILE A 1 185 ? -13.241 0.454 2.301 1.00 89.75 185 ILE A N 1
ATOM 1490 C CA . ILE A 1 185 ? -12.428 0.073 3.455 1.00 89.75 185 ILE A CA 1
ATOM 1491 C C . ILE A 1 185 ? -12.306 -1.443 3.520 1.00 89.75 185 ILE A C 1
ATOM 1493 O O . ILE A 1 185 ? -13.160 -2.167 3.009 1.00 89.75 185 ILE A O 1
ATOM 1497 N N . TRP A 1 186 ? -11.257 -1.926 4.171 1.00 93.12 186 TRP A N 1
ATOM 1498 C CA . TRP A 1 186 ? -11.037 -3.351 4.375 1.00 93.12 186 TRP A CA 1
ATOM 1499 C C . TRP A 1 186 ? -10.778 -3.638 5.846 1.00 93.12 186 TRP A C 1
ATOM 1501 O O . TRP A 1 186 ? -10.195 -2.808 6.545 1.00 93.12 186 TRP A O 1
ATOM 1511 N N . HIS A 1 187 ? -11.140 -4.834 6.304 1.00 91.75 187 HIS A N 1
ATOM 1512 C CA . HIS A 1 187 ? -10.484 -5.386 7.486 1.00 91.75 187 HIS A CA 1
ATOM 1513 C C . HIS A 1 187 ? -8.982 -5.554 7.202 1.00 91.75 187 HIS A C 1
ATOM 1515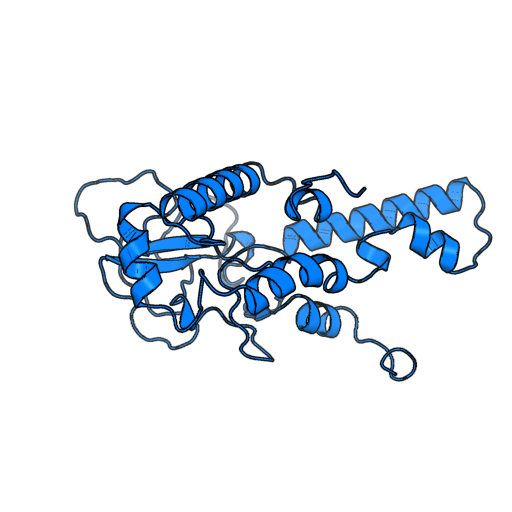 O O . HIS A 1 187 ? -8.622 -5.845 6.055 1.00 91.75 187 HIS A O 1
ATOM 1521 N N . PRO A 1 188 ? -8.106 -5.448 8.216 1.00 88.62 188 PRO A N 1
ATOM 1522 C CA . PRO A 1 188 ? -6.681 -5.740 8.059 1.00 88.62 188 PRO A CA 1
ATOM 1523 C C . PRO A 1 188 ? -6.414 -7.098 7.394 1.00 88.62 188 PRO A C 1
ATOM 1525 O O . PRO A 1 188 ? -5.681 -7.181 6.412 1.00 88.62 188 PRO A O 1
ATOM 1528 N N . THR A 1 189 ? -7.101 -8.150 7.834 1.00 88.00 189 THR A N 1
ATOM 1529 C CA . THR A 1 189 ? -6.974 -9.507 7.274 1.00 88.00 189 THR A CA 1
ATOM 1530 C C . THR A 1 189 ? -7.543 -9.634 5.857 1.00 88.00 189 THR A C 1
ATOM 1532 O O . THR A 1 189 ? -7.092 -10.458 5.067 1.00 88.00 189 THR A O 1
ATOM 1535 N N . CYS A 1 190 ? -8.501 -8.781 5.493 1.00 92.00 190 CYS A N 1
ATOM 1536 C CA . CYS A 1 190 ? -9.140 -8.771 4.179 1.00 92.00 190 CYS A CA 1
ATOM 1537 C C . CYS A 1 190 ? -8.351 -7.991 3.120 1.00 92.00 190 CYS A C 1
ATOM 1539 O O . CYS A 1 190 ? -8.648 -8.111 1.929 1.00 92.00 190 CYS A O 1
ATOM 1541 N N . PHE A 1 191 ? -7.374 -7.173 3.513 1.00 91.81 191 PHE A N 1
ATOM 1542 C CA . PHE A 1 191 ? -6.551 -6.431 2.564 1.00 91.81 191 PHE A CA 1
ATOM 1543 C C . PHE A 1 191 ? -5.404 -7.309 2.056 1.00 91.81 191 PHE A C 1
ATOM 1545 O O . PHE A 1 191 ? -4.290 -7.300 2.579 1.00 91.81 191 PHE A O 1
ATOM 1552 N N . THR A 1 192 ? -5.714 -8.117 1.047 1.00 90.88 192 THR A N 1
ATOM 1553 C CA . THR A 1 192 ? -4.829 -9.149 0.496 1.00 90.88 192 THR A CA 1
ATOM 1554 C C . THR A 1 192 ? -4.754 -9.064 -1.025 1.00 90.88 192 THR A C 1
ATOM 1556 O O . THR A 1 192 ? -5.671 -8.555 -1.674 1.00 90.88 192 THR A O 1
ATOM 1559 N N . CYS A 1 193 ? -3.670 -9.576 -1.610 1.00 90.94 193 CYS A N 1
ATOM 1560 C CA . CYS A 1 193 ? -3.507 -9.648 -3.058 1.00 90.94 193 CYS A CA 1
ATOM 1561 C C . CYS A 1 193 ? -4.656 -10.432 -3.697 1.00 90.94 193 CYS A C 1
ATOM 1563 O O . CYS A 1 193 ? -5.011 -11.518 -3.242 1.00 90.94 193 CYS A O 1
ATOM 1565 N N . SER A 1 194 ? -5.196 -9.906 -4.794 1.00 94.06 194 SER A N 1
ATOM 1566 C CA . SER A 1 194 ? -6.327 -10.523 -5.499 1.00 94.06 194 SER A CA 1
ATOM 1567 C C . SER A 1 194 ? -5.983 -11.830 -6.230 1.00 94.06 194 SER A C 1
ATOM 1569 O O . SER A 1 194 ? -6.891 -12.499 -6.707 1.00 94.06 194 SER A O 1
ATOM 1571 N N . THR A 1 195 ? -4.700 -12.213 -6.284 1.00 91.69 195 THR A N 1
ATOM 1572 C CA . THR A 1 195 ? -4.233 -13.453 -6.927 1.00 91.69 195 THR A CA 1
ATOM 1573 C C . THR A 1 195 ? -3.731 -14.484 -5.914 1.00 91.69 195 THR A C 1
ATOM 1575 O O . THR A 1 195 ? -4.238 -15.598 -5.885 1.00 91.69 195 THR A O 1
ATOM 1578 N N . CYS A 1 196 ? -2.759 -14.139 -5.057 1.00 86.81 196 CYS A N 1
ATOM 1579 C CA . CYS A 1 196 ? -2.192 -15.087 -4.078 1.00 86.81 196 CYS A CA 1
ATOM 1580 C C . CYS A 1 196 ? -2.743 -14.967 -2.659 1.00 86.81 196 CYS A C 1
ATOM 1582 O O . CYS A 1 196 ? -2.315 -15.720 -1.792 1.00 86.81 196 CYS A O 1
ATOM 1584 N N . SER A 1 197 ? -3.639 -14.017 -2.388 1.00 89.62 197 SER A N 1
ATOM 1585 C CA . SER A 1 197 ? -4.166 -13.758 -1.041 1.00 89.62 197 SER A CA 1
ATOM 1586 C C . SER A 1 197 ? -3.118 -13.380 0.020 1.00 89.62 197 SER A C 1
ATOM 1588 O O . SER A 1 197 ? -3.437 -13.353 1.203 1.00 89.62 197 SER A O 1
ATOM 1590 N N . GLU A 1 198 ? -1.897 -13.012 -0.378 1.00 84.00 198 GLU A N 1
ATOM 1591 C CA . GLU A 1 198 ? -0.878 -12.470 0.531 1.00 84.00 198 GLU A CA 1
ATOM 1592 C C . GLU A 1 198 ? -1.362 -11.162 1.175 1.00 84.00 198 GLU A C 1
ATOM 1594 O O . GLU A 1 198 ? -1.932 -10.314 0.483 1.00 84.00 198 GLU A O 1
ATOM 1599 N N . HIS A 1 199 ? -1.148 -10.990 2.483 1.00 84.38 199 HIS A N 1
ATOM 1600 C CA . HIS A 1 199 ? -1.526 -9.770 3.202 1.00 84.38 199 HIS A CA 1
ATOM 1601 C C . HIS A 1 199 ? -0.722 -8.568 2.711 1.00 84.38 199 HIS A C 1
ATOM 1603 O O . HIS A 1 199 ? 0.501 -8.605 2.660 1.00 84.38 199 HIS A O 1
ATOM 1609 N N . LEU A 1 200 ? -1.425 -7.484 2.377 1.00 85.19 200 LEU A N 1
ATOM 1610 C CA . LEU A 1 200 ? -0.836 -6.261 1.826 1.00 85.19 200 LEU A CA 1
ATOM 1611 C C . LEU A 1 200 ? -0.837 -5.096 2.824 1.00 85.19 200 LEU A C 1
ATOM 1613 O O . LEU A 1 200 ? -0.483 -3.972 2.469 1.00 85.19 200 LEU A O 1
ATOM 1617 N N . VAL A 1 201 ? -1.262 -5.332 4.067 1.00 81.94 201 VAL A N 1
ATOM 1618 C CA . VAL A 1 201 ? -1.199 -4.323 5.131 1.00 81.94 201 VAL A CA 1
ATOM 1619 C C . VAL A 1 201 ? 0.258 -3.963 5.363 1.00 81.94 201 VAL A C 1
ATOM 1621 O O . VAL A 1 201 ? 1.065 -4.854 5.611 1.00 81.94 201 VAL A O 1
ATOM 1624 N N . ASP A 1 202 ? 0.579 -2.671 5.289 1.00 73.94 202 ASP A N 1
ATOM 1625 C CA . ASP A 1 202 ? 1.954 -2.163 5.366 1.00 73.94 202 ASP A CA 1
ATOM 1626 C C . ASP A 1 202 ? 2.858 -2.493 4.163 1.00 73.94 202 ASP A C 1
ATOM 1628 O O . ASP A 1 202 ? 4.030 -2.129 4.150 1.00 73.94 202 ASP A O 1
ATOM 1632 N N . TYR A 1 203 ? 2.324 -3.143 3.124 1.00 76.62 203 TYR A N 1
ATOM 1633 C CA . TYR A 1 203 ? 3.055 -3.407 1.887 1.00 76.62 203 TYR A CA 1
ATOM 1634 C C . TYR A 1 203 ? 2.704 -2.397 0.802 1.00 76.62 203 TYR A C 1
ATOM 1636 O O . TYR A 1 203 ? 1.575 -1.903 0.695 1.00 76.62 203 TYR A O 1
ATOM 1644 N N . VAL A 1 204 ? 3.676 -2.176 -0.081 1.00 79.81 204 VAL A N 1
ATOM 1645 C CA . VAL A 1 204 ? 3.412 -1.565 -1.379 1.00 79.81 204 VAL A CA 1
ATOM 1646 C C . VAL A 1 204 ? 2.551 -2.523 -2.191 1.00 79.81 204 VAL A C 1
ATOM 1648 O O . VAL A 1 204 ? 2.942 -3.662 -2.460 1.00 79.81 204 VAL A O 1
ATOM 1651 N N . TYR A 1 205 ? 1.385 -2.046 -2.602 1.00 86.44 205 TYR A N 1
ATOM 1652 C CA . TYR A 1 205 ? 0.503 -2.747 -3.519 1.00 86.44 205 TYR A CA 1
ATOM 1653 C C . TYR A 1 205 ? 0.441 -2.011 -4.857 1.00 86.44 205 TYR A C 1
ATOM 1655 O O . TYR A 1 205 ? 0.605 -0.791 -4.926 1.00 86.44 205 TYR A O 1
ATOM 1663 N N . GLY A 1 206 ? 0.183 -2.771 -5.918 1.00 88.31 206 GLY A N 1
ATOM 1664 C CA . GLY A 1 206 ? -0.241 -2.243 -7.208 1.00 88.31 206 GLY A CA 1
ATOM 1665 C C . GLY A 1 206 ? -1.762 -2.260 -7.310 1.00 88.31 206 GLY A C 1
ATOM 1666 O O . GLY A 1 206 ? -2.407 -3.233 -6.915 1.00 88.31 206 GLY A O 1
ATOM 1667 N N . TRP A 1 207 ? -2.342 -1.184 -7.820 1.00 91.12 207 TRP A N 1
ATOM 1668 C CA . TRP A 1 207 ? -3.768 -1.029 -8.044 1.00 91.12 207 TRP A CA 1
ATOM 1669 C C . TRP A 1 207 ? -4.088 -1.244 -9.517 1.00 91.12 207 TRP A C 1
ATOM 1671 O O . TRP A 1 207 ? -3.507 -0.603 -10.389 1.00 91.12 207 TRP A O 1
ATOM 1681 N N . SER A 1 208 ? -5.022 -2.144 -9.804 1.00 89.56 208 SER A N 1
ATOM 1682 C CA . SER A 1 208 ? -5.497 -2.377 -11.166 1.00 89.56 208 SER A CA 1
ATOM 1683 C C . SER A 1 208 ? -6.954 -2.812 -11.138 1.00 89.56 208 SER A C 1
ATOM 1685 O O . SER A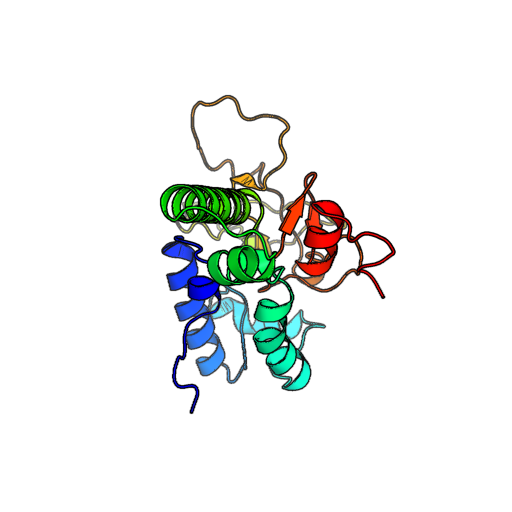 1 208 ? -7.346 -3.611 -10.290 1.00 89.56 208 SER A O 1
ATOM 1687 N N . ASN A 1 209 ? -7.774 -2.272 -12.042 1.00 87.88 209 ASN A N 1
ATOM 1688 C CA . ASN A 1 209 ? -9.192 -2.627 -12.184 1.00 87.88 209 ASN A CA 1
ATOM 1689 C C . ASN A 1 209 ? -9.986 -2.606 -10.860 1.00 87.88 209 ASN A C 1
ATOM 1691 O O . ASN A 1 209 ? -10.833 -3.460 -10.618 1.00 87.88 209 ASN A O 1
ATOM 1695 N N . GLY A 1 210 ? -9.694 -1.641 -9.981 1.00 87.44 210 GLY A N 1
ATOM 1696 C CA . GLY A 1 210 ? -10.387 -1.493 -8.696 1.00 87.44 210 GLY A CA 1
ATOM 1697 C C . GLY A 1 210 ? -9.955 -2.481 -7.606 1.00 87.44 210 GLY A C 1
ATOM 1698 O O . GLY A 1 210 ? -10.631 -2.568 -6.582 1.00 87.44 210 GLY A O 1
ATOM 1699 N N . MET A 1 211 ? -8.855 -3.211 -7.810 1.00 91.25 211 MET A N 1
ATOM 1700 C CA . MET A 1 211 ? -8.399 -4.274 -6.918 1.00 91.25 211 MET A CA 1
ATOM 1701 C C . MET A 1 211 ? -6.910 -4.121 -6.552 1.00 91.25 211 MET A C 1
ATOM 1703 O O . MET A 1 211 ? -6.110 -3.690 -7.391 1.00 91.25 211 MET A O 1
ATOM 1707 N N . PRO A 1 212 ? -6.508 -4.496 -5.321 1.00 92.50 212 PRO A N 1
ATOM 1708 C CA . PRO A 1 212 ? -5.112 -4.494 -4.904 1.00 92.50 212 PRO A CA 1
ATOM 1709 C C . PRO A 1 212 ? -4.392 -5.800 -5.286 1.00 92.50 212 PRO A C 1
ATOM 1711 O O . PRO A 1 212 ? -4.930 -6.909 -5.167 1.00 92.50 212 PRO A O 1
ATOM 1714 N N . TYR A 1 213 ? -3.130 -5.672 -5.684 1.00 90.19 213 TYR A N 1
ATOM 1715 C CA . TYR A 1 213 ? -2.228 -6.770 -6.028 1.00 90.19 213 TYR A CA 1
ATOM 1716 C C . TYR A 1 213 ? -0.876 -6.580 -5.341 1.00 90.19 213 TYR A C 1
ATOM 1718 O O . TYR A 1 213 ? -0.417 -5.451 -5.168 1.00 90.19 213 TYR A O 1
ATOM 1726 N N . CYS A 1 214 ? -0.195 -7.675 -4.992 1.00 85.94 214 CYS A N 1
ATOM 1727 C CA . CYS A 1 214 ? 1.230 -7.573 -4.695 1.00 85.94 214 CYS A CA 1
ATOM 1728 C C . CYS A 1 214 ? 1.976 -7.158 -5.972 1.00 85.94 214 CYS A C 1
ATOM 1730 O O . CYS A 1 214 ? 1.530 -7.435 -7.090 1.00 85.94 214 CYS A O 1
ATOM 1732 N N . LEU A 1 215 ? 3.123 -6.501 -5.817 1.00 80.12 215 LEU A N 1
ATOM 1733 C CA . LEU A 1 215 ? 3.890 -5.964 -6.944 1.00 80.12 215 LEU A CA 1
ATOM 1734 C C . LEU A 1 215 ? 4.273 -7.025 -7.994 1.00 80.12 215 LEU A C 1
ATOM 1736 O O . LEU A 1 215 ? 4.321 -6.705 -9.179 1.00 80.12 215 LEU A O 1
ATOM 1740 N N . ARG A 1 216 ? 4.459 -8.292 -7.587 1.00 80.25 216 ARG A N 1
ATOM 1741 C CA . ARG A 1 216 ? 4.716 -9.409 -8.511 1.00 80.25 216 ARG A CA 1
ATOM 1742 C C . ARG A 1 216 ? 3.550 -9.630 -9.479 1.00 80.25 216 ARG A C 1
ATOM 1744 O O . ARG A 1 216 ? 3.737 -9.508 -10.686 1.00 80.25 216 ARG A O 1
ATOM 1751 N N . HIS A 1 217 ? 2.352 -9.900 -8.955 1.00 84.81 217 HIS A N 1
ATOM 1752 C CA . HIS A 1 217 ? 1.168 -10.123 -9.794 1.00 84.81 217 HIS A CA 1
ATOM 1753 C C . HIS A 1 217 ? 0.736 -8.852 -10.528 1.00 84.81 217 HIS A C 1
ATOM 1755 O O . HIS A 1 217 ? 0.257 -8.926 -11.653 1.00 84.81 217 HIS A O 1
ATOM 1761 N N . TYR A 1 218 ? 0.946 -7.675 -9.933 1.00 86.56 218 TYR A N 1
ATOM 1762 C CA . TYR A 1 218 ? 0.738 -6.413 -10.637 1.00 86.56 218 TYR A CA 1
ATOM 1763 C C . TYR A 1 218 ? 1.635 -6.307 -11.883 1.00 86.56 218 TYR A C 1
ATOM 1765 O O . TYR A 1 218 ? 1.157 -5.972 -12.964 1.00 86.56 218 TYR A O 1
ATOM 1773 N N . GLY A 1 219 ? 2.925 -6.638 -11.756 1.00 80.00 219 GLY A N 1
ATOM 1774 C CA . GLY A 1 219 ? 3.857 -6.664 -12.883 1.00 80.00 219 GLY A CA 1
ATOM 1775 C C . GLY A 1 219 ? 3.423 -7.630 -13.988 1.00 80.00 219 GLY A C 1
ATOM 1776 O O . GLY A 1 219 ? 3.419 -7.244 -15.156 1.00 80.00 219 GLY A O 1
ATOM 1777 N N . GLU A 1 220 ? 2.991 -8.837 -13.613 1.00 81.25 220 GLU A N 1
ATOM 1778 C CA . GLU A 1 220 ? 2.468 -9.858 -14.536 1.00 81.25 220 GLU A CA 1
ATOM 1779 C C . GLU A 1 220 ? 1.223 -9.371 -15.306 1.00 81.25 220 GLU A C 1
ATOM 1781 O O . GLU A 1 220 ? 1.083 -9.679 -16.487 1.00 81.25 220 GLU A O 1
ATOM 1786 N N . LEU A 1 221 ? 0.359 -8.556 -14.685 1.00 83.19 221 LEU A N 1
ATOM 1787 C CA . LEU A 1 221 ? -0.827 -7.980 -15.334 1.00 83.19 221 LEU A CA 1
ATOM 1788 C C . LEU A 1 221 ? -0.494 -6.887 -16.358 1.00 83.19 221 LEU A C 1
ATOM 1790 O O . LEU A 1 221 ? -1.142 -6.803 -17.398 1.00 83.19 221 LEU A O 1
ATOM 1794 N N . ILE A 1 222 ? 0.473 -6.015 -16.057 1.00 77.81 222 ILE A N 1
ATOM 1795 C CA . ILE A 1 222 ? 0.785 -4.850 -16.904 1.00 77.81 222 ILE A CA 1
ATOM 1796 C C . ILE A 1 222 ? 1.744 -5.213 -18.038 1.00 77.81 222 ILE A C 1
ATOM 1798 O O . ILE A 1 222 ? 1.637 -4.683 -19.145 1.00 77.81 222 ILE A O 1
ATOM 1802 N N . ARG A 1 223 ? 2.716 -6.085 -17.763 1.00 72.94 223 ARG A N 1
ATOM 1803 C CA . ARG A 1 223 ? 3.698 -6.565 -18.737 1.00 72.94 223 ARG A CA 1
ATOM 1804 C C . ARG A 1 223 ? 3.906 -8.060 -18.515 1.00 72.94 223 ARG A C 1
ATOM 1806 O O . ARG A 1 223 ? 4.886 -8.423 -17.859 1.00 72.94 223 ARG A O 1
ATOM 1813 N N . PRO A 1 224 ? 3.018 -8.918 -19.047 1.00 64.31 224 PRO A N 1
ATOM 1814 C CA . PRO A 1 224 ? 3.229 -10.354 -18.969 1.00 64.31 224 PRO A CA 1
ATOM 1815 C C . PRO A 1 224 ? 4.605 -10.671 -19.554 1.00 64.31 224 PRO A C 1
ATOM 1817 O O . PRO A 1 224 ? 4.956 -10.217 -20.650 1.00 64.31 224 PRO A O 1
ATOM 1820 N N . ARG A 1 225 ? 5.423 -11.387 -18.781 1.00 60.91 225 ARG A N 1
ATOM 1821 C CA . ARG A 1 225 ? 6.692 -11.910 -19.280 1.00 60.91 225 ARG A CA 1
ATOM 1822 C C . ARG A 1 225 ? 6.363 -12.880 -20.417 1.00 60.91 225 ARG A C 1
ATOM 1824 O O . ARG A 1 225 ? 5.345 -13.565 -20.389 1.00 60.91 225 ARG A O 1
ATOM 1831 N N . CYS A 1 226 ? 7.164 -12.876 -21.481 1.00 63.12 226 CYS A N 1
ATOM 1832 C CA . CYS A 1 226 ? 6.980 -13.875 -22.530 1.00 63.12 226 CYS A CA 1
ATOM 1833 C C . CYS A 1 226 ? 7.431 -15.247 -22.011 1.00 63.12 226 CYS A C 1
ATOM 1835 O O . CYS A 1 226 ? 8.295 -15.311 -21.136 1.00 63.12 226 CYS A O 1
ATOM 1837 N N . ASN A 1 227 ? 6.924 -16.333 -22.607 1.00 55.25 227 ASN A N 1
ATOM 1838 C CA . ASN A 1 227 ? 7.288 -17.706 -22.225 1.00 55.25 227 ASN A CA 1
ATOM 1839 C C . ASN A 1 227 ? 8.810 -17.944 -22.203 1.00 55.25 227 ASN A C 1
ATOM 1841 O O . ASN A 1 227 ? 9.294 -18.761 -21.434 1.00 55.25 227 ASN A O 1
ATOM 1845 N N . THR A 1 228 ? 9.580 -17.222 -23.022 1.00 58.25 228 THR A N 1
ATOM 1846 C CA . THR A 1 228 ? 11.050 -17.306 -23.044 1.00 58.25 228 THR A CA 1
ATOM 1847 C C . THR A 1 228 ? 11.719 -16.639 -21.833 1.00 58.25 228 THR A C 1
ATOM 1849 O O . THR A 1 228 ? 12.810 -17.042 -21.454 1.00 58.25 228 THR A O 1
ATOM 1852 N N . CYS A 1 229 ? 11.103 -15.612 -21.239 1.00 54.78 229 CYS A N 1
ATOM 1853 C CA . CYS A 1 229 ? 11.653 -14.825 -20.124 1.00 54.78 229 CYS A CA 1
ATOM 1854 C C . CYS A 1 229 ? 11.112 -15.242 -18.742 1.00 54.78 229 CYS A C 1
ATOM 1856 O O . CYS A 1 229 ? 11.541 -14.673 -17.737 1.00 54.78 229 CYS A O 1
ATOM 1858 N N . ASP A 1 230 ? 10.149 -16.167 -18.697 1.00 50.47 230 ASP A N 1
ATOM 1859 C CA . ASP A 1 230 ? 9.577 -16.753 -17.472 1.00 50.47 230 ASP A CA 1
ATOM 1860 C C . ASP A 1 230 ? 10.279 -18.060 -17.030 1.00 50.47 230 ASP A C 1
ATOM 1862 O O . ASP A 1 230 ? 9.871 -18.664 -16.037 1.00 50.47 230 ASP A O 1
ATOM 1866 N N . HIS A 1 231 ? 11.336 -18.482 -17.739 1.00 38.41 231 HIS A N 1
ATOM 1867 C CA . HIS A 1 231 ? 12.185 -19.640 -17.421 1.00 38.41 231 HIS A CA 1
ATOM 1868 C C . HIS A 1 231 ? 13.548 -19.241 -16.845 1.00 38.41 231 HIS A C 1
ATOM 1870 O O . HIS A 1 231 ? 14.098 -18.197 -17.267 1.00 38.41 231 HIS A O 1
#

Foldseek 3Di:
DPPDPDDVCVLLVVPDPLQVVQQVVQCVLCVVVVFCTDFGADDNVCPVVVCVVDPPGRRDDPVSVCQVPCSLVLPPPCLSCVLVVLVVVPDPDDPVRSVVSSVVSPVVSVVQCVQWKDAWGKAAAACDPPDPPPPPRYANDWAQAPQPRDTDDHGHIKTFDDPNLQDPDDDDPDDPPPPSVRGHIHHQQRCAAPPPRHRRRNHIWTRDPSHTHRSNVNCCVVPNDPPVRVD

Radius of gyration: 19.6 Å; chains: 1; bounding box: 50×39×52 Å

Secondary structure (DSSP, 8-state):
-------HHHHTT---HHHHHHHHHHHHHHHHTT-S---TT--GGGHHHHHHH-SS-TT-HHHHHHHHHHHHHHS-HHHH-HHHHHHHTT----HHHHHHHHHHHHHHHHHHHHHHEEEBEEEEE---SS-----TTEESS-EEBTTT--EE-TTEEEEE--GGGS-TT---SS-----TTTS-BB-TTT-B-TTT--B-BTSEEEEETTEEEEHHHHHHHHSPPPTTT--

InterPro domains:
  IPR001781 Zinc finger, LIM-type [PF00412] (185-219)
  IPR001781 Zinc finger, LIM-type [PS50023] (143-224)
  IPR001781 Zinc finger, LIM-type [SM00132] (144-217)
  IPR047120 Prickle/Espinas/Testin [PTHR24211] (33-230)

pLDDT: mean 73.5, std 15.51, range [28.92, 94.12]

Sequence (231 aa):
MDSTNSSYFEELEIEDLNLLVRQRESVELAKKFGCEWLPHGLEEQYVELFLRMADINPHGDDLSKSRSHFLRKLIPPQDRKPEHSILKAGRKFDPNAFEAEQREAIRFKNSRNKRDLSIGFIGIVCAIPGIVSFRLNYLRTTKPCQKCSDIVPKDSICVRVKSEHRSSSNLTESVVRLDSNKTPIWHPTCFTCSTCSEHLVDYVYGWSNGMPYCLRHYGELIRPRCNTCDH